Protein AF-A0A937BB04-F1 (afdb_monomer_lite)

Secondary structure (DSSP, 8-state):
----PPP--------TT-TT--SSTTTT-SSS-GGG--SSS-SPPPTHHHHHTTSHHHHHHHHHHHHHHHTTTT-HHHHHHHHHIIIIIISHHHHHHHHHHH--TT--TTS--SS--SSHHHHHHHHHHHHHHHHHHHHHH--S---S---SS-S---PPPGGGSTT------TTSGGGSTT--------

Structure (mmCIF, N/CA/C/O backbone):
data_AF-A0A937BB04-F1
#
_entry.id   AF-A0A937BB04-F1
#
loop_
_atom_site.group_PDB
_atom_site.id
_atom_site.type_symbol
_atom_site.label_atom_id
_atom_site.label_alt_id
_atom_site.label_comp_id
_atom_site.label_asym_id
_atom_site.label_entity_id
_atom_site.label_seq_id
_atom_site.pdbx_PDB_ins_code
_atom_site.Cartn_x
_atom_site.Cartn_y
_atom_site.Cartn_z
_atom_site.occupancy
_atom_site.B_iso_or_equiv
_atom_site.auth_seq_id
_atom_site.auth_comp_id
_atom_site.auth_asym_id
_atom_site.auth_atom_id
_atom_site.pdbx_PDB_model_num
ATOM 1 N N . MET A 1 1 ? 24.237 -35.055 -13.021 1.00 45.84 1 MET A N 1
ATOM 2 C CA . MET A 1 1 ? 24.237 -33.615 -12.680 1.00 45.84 1 MET A CA 1
ATOM 3 C C . MET A 1 1 ? 23.075 -33.370 -11.739 1.00 45.84 1 MET A C 1
ATOM 5 O O . MET A 1 1 ? 21.972 -33.779 -12.077 1.00 45.84 1 MET A O 1
ATOM 9 N N . ALA A 1 2 ? 23.314 -32.797 -10.558 1.00 48.88 2 ALA A N 1
ATOM 10 C CA . ALA A 1 2 ? 22.218 -32.397 -9.677 1.00 48.88 2 ALA A CA 1
ATOM 11 C C . ALA A 1 2 ? 21.355 -31.334 -10.389 1.00 48.88 2 ALA A C 1
ATOM 13 O O . ALA A 1 2 ? 21.918 -30.512 -11.124 1.00 48.88 2 ALA A O 1
ATOM 14 N N . PRO A 1 3 ? 20.020 -31.346 -10.227 1.00 55.69 3 PRO A N 1
ATOM 15 C CA . PRO A 1 3 ? 19.170 -30.303 -10.781 1.00 55.69 3 PRO A CA 1
ATOM 16 C C . PRO A 1 3 ? 19.624 -28.939 -10.256 1.00 55.69 3 PRO A C 1
ATOM 18 O O . PRO A 1 3 ? 19.892 -28.775 -9.068 1.00 55.69 3 PRO A O 1
ATOM 21 N N . LYS A 1 4 ? 19.726 -27.953 -11.148 1.00 64.38 4 LYS A N 1
ATOM 22 C CA . LYS A 1 4 ? 20.055 -26.582 -10.764 1.00 64.38 4 LYS A CA 1
ATOM 23 C C . LYS A 1 4 ? 18.829 -25.967 -10.091 1.00 64.38 4 LYS A C 1
ATOM 25 O O . LYS A 1 4 ? 17.876 -25.584 -10.769 1.00 64.38 4 LYS A O 1
ATOM 30 N N . GLU A 1 5 ? 18.836 -25.908 -8.766 1.00 78.94 5 GLU A N 1
ATOM 31 C CA . GLU A 1 5 ? 17.780 -25.242 -8.009 1.00 78.94 5 GLU A CA 1
ATOM 32 C C . GLU A 1 5 ? 17.965 -23.723 -8.073 1.00 78.94 5 GLU A C 1
ATOM 34 O O . GLU A 1 5 ? 19.055 -23.193 -7.864 1.00 78.94 5 GLU A O 1
ATOM 39 N N . ASN A 1 6 ? 16.886 -23.015 -8.406 1.00 78.00 6 ASN A N 1
ATOM 40 C CA . ASN A 1 6 ? 16.876 -21.559 -8.498 1.00 78.00 6 ASN A CA 1
ATOM 41 C C . ASN A 1 6 ? 16.181 -20.976 -7.268 1.00 78.00 6 ASN A C 1
ATOM 43 O O . ASN A 1 6 ? 15.056 -21.374 -6.959 1.00 78.00 6 ASN A O 1
ATOM 47 N N . LEU A 1 7 ? 16.801 -19.973 -6.641 1.00 79.81 7 LEU A N 1
ATOM 48 C CA . LEU A 1 7 ? 16.173 -19.195 -5.573 1.00 79.81 7 LEU A CA 1
ATOM 49 C C . LEU A 1 7 ? 14.892 -18.515 -6.074 1.00 79.81 7 LEU A C 1
ATOM 51 O O . LEU A 1 7 ? 14.830 -18.005 -7.198 1.00 79.81 7 LEU A O 1
ATOM 55 N N . LYS A 1 8 ? 13.865 -18.506 -5.222 1.00 80.50 8 LYS A N 1
ATOM 56 C CA . LYS A 1 8 ? 12.577 -17.849 -5.464 1.00 80.50 8 LYS A CA 1
ATOM 57 C C . LYS A 1 8 ? 12.336 -16.820 -4.365 1.00 80.50 8 LYS A C 1
ATOM 59 O O . LYS A 1 8 ? 12.552 -17.110 -3.195 1.00 80.50 8 LYS A O 1
ATOM 64 N N . ALA A 1 9 ? 11.874 -15.629 -4.737 1.00 74.94 9 ALA A N 1
ATOM 65 C CA . ALA A 1 9 ? 11.456 -14.613 -3.778 1.00 74.94 9 ALA A CA 1
ATOM 66 C C . ALA A 1 9 ? 10.042 -14.948 -3.274 1.00 74.94 9 ALA A C 1
ATOM 68 O O . ALA A 1 9 ? 9.054 -14.487 -3.845 1.00 74.94 9 ALA A O 1
ATOM 69 N N . GLY A 1 10 ? 9.934 -15.811 -2.262 1.00 80.19 10 GLY A N 1
ATOM 70 C CA . GLY A 1 10 ? 8.660 -16.100 -1.607 1.00 80.19 10 GLY A CA 1
ATOM 71 C C . GLY A 1 10 ? 8.626 -17.407 -0.803 1.00 80.19 10 GLY A C 1
ATOM 72 O O . GLY A 1 10 ? 9.576 -18.188 -0.869 1.00 80.19 10 GLY A O 1
ATOM 73 N N . PRO A 1 11 ? 7.517 -17.665 -0.086 1.00 83.06 11 PRO A N 1
ATOM 74 C CA . PRO A 1 11 ? 6.328 -16.810 0.008 1.00 83.06 11 PRO A CA 1
ATOM 75 C C . PRO A 1 11 ? 6.599 -15.519 0.794 1.00 83.06 11 PRO A C 1
ATOM 77 O O . PRO A 1 11 ? 7.494 -15.462 1.630 1.00 83.06 11 PRO A O 1
ATOM 80 N N . VAL A 1 12 ? 5.845 -14.465 0.485 1.00 85.50 12 VAL A N 1
ATOM 81 C CA . VAL A 1 12 ? 5.885 -13.211 1.250 1.00 85.50 12 VAL A CA 1
ATOM 82 C C . VAL A 1 12 ? 4.998 -13.333 2.497 1.00 85.50 12 VAL A C 1
ATOM 84 O O . VAL A 1 12 ? 3.985 -14.030 2.459 1.00 85.50 12 VAL A O 1
ATOM 87 N N . TRP A 1 13 ? 5.370 -12.668 3.593 1.00 89.88 13 TRP A N 1
ATOM 88 C CA . TRP A 1 13 ? 4.700 -12.740 4.900 1.00 89.88 13 TRP A CA 1
ATOM 89 C C . TRP A 1 13 ? 4.714 -11.363 5.586 1.00 89.88 13 TRP A C 1
ATOM 91 O O . TRP A 1 13 ? 5.558 -10.537 5.256 1.00 89.88 13 TRP A O 1
ATOM 101 N N . ASP A 1 14 ? 3.781 -11.148 6.519 1.00 90.50 14 ASP A N 1
ATOM 102 C CA . ASP A 1 14 ? 3.680 -9.980 7.414 1.00 90.50 14 ASP A CA 1
ATOM 103 C C . ASP A 1 14 ? 3.559 -8.595 6.734 1.00 90.50 14 ASP A C 1
ATOM 105 O O . ASP A 1 14 ? 4.518 -7.845 6.579 1.00 90.50 14 ASP A O 1
ATOM 109 N N . TYR A 1 15 ? 2.334 -8.241 6.317 1.00 91.50 15 TYR A N 1
ATOM 110 C CA . TYR A 1 15 ? 2.006 -6.971 5.638 1.00 91.50 15 TYR A CA 1
ATOM 111 C C . TYR A 1 15 ? 1.226 -5.978 6.521 1.00 91.50 15 TYR A C 1
ATOM 113 O O . TYR A 1 15 ? 0.606 -5.043 6.011 1.00 91.50 15 TYR A O 1
ATOM 121 N N . ASN A 1 16 ? 1.242 -6.150 7.842 1.00 88.81 16 ASN A N 1
ATOM 122 C CA . ASN A 1 16 ? 0.581 -5.251 8.801 1.00 88.81 16 ASN A CA 1
ATOM 123 C C . ASN A 1 16 ? 1.087 -3.787 8.728 1.00 88.81 16 ASN A C 1
ATOM 125 O O . ASN A 1 16 ? 0.294 -2.857 8.895 1.00 88.81 16 ASN A O 1
ATOM 129 N N . PHE A 1 17 ? 2.374 -3.580 8.414 1.00 90.62 17 PHE A N 1
ATOM 130 C CA . PHE A 1 17 ? 2.999 -2.263 8.198 1.00 90.62 17 PHE A CA 1
ATOM 131 C C . PHE A 1 17 ? 3.182 -1.890 6.720 1.00 90.62 17 PHE A C 1
ATOM 133 O O . PHE A 1 17 ? 3.949 -0.992 6.377 1.00 90.62 17 PHE A O 1
ATOM 140 N N . ALA A 1 18 ? 2.469 -2.557 5.818 1.00 92.75 18 ALA A N 1
ATOM 141 C CA . ALA A 1 18 ? 2.444 -2.174 4.415 1.00 92.75 18 ALA A CA 1
ATOM 142 C C . ALA A 1 18 ? 1.379 -1.095 4.139 1.00 92.75 18 ALA A C 1
ATOM 144 O O . ALA A 1 18 ? 0.692 -0.607 5.034 1.00 92.75 18 ALA A O 1
ATOM 145 N N . LEU A 1 19 ? 1.231 -0.732 2.862 1.00 95.62 19 LEU A N 1
ATOM 146 C CA . LEU A 1 19 ? 0.120 0.085 2.356 1.00 95.62 19 LEU A CA 1
ATOM 147 C C . LEU A 1 19 ? -0.065 1.432 3.085 1.00 95.62 19 LEU A C 1
ATOM 149 O O . LEU A 1 19 ? -1.188 1.864 3.366 1.00 95.62 19 LEU A O 1
ATOM 153 N N . GLY A 1 20 ? 1.053 2.085 3.405 1.00 95.12 20 G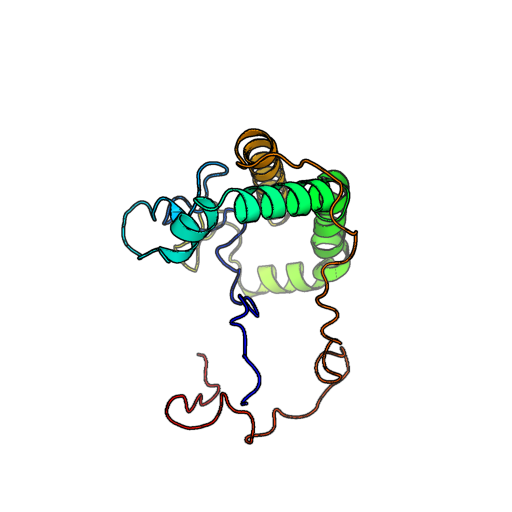LY A N 1
ATOM 154 C CA . GLY A 1 20 ? 1.048 3.406 4.021 1.00 95.12 20 GLY A CA 1
ATOM 155 C C . GLY A 1 20 ? 0.886 3.420 5.531 1.00 95.12 20 GLY A C 1
ATOM 156 O O . GLY A 1 20 ? 0.630 4.489 6.071 1.00 95.12 20 GLY A O 1
ATOM 157 N N . ASN A 1 21 ? 0.979 2.273 6.214 1.00 94.50 21 ASN A N 1
ATOM 158 C CA . ASN A 1 21 ? 0.701 2.188 7.648 1.00 94.50 21 ASN A CA 1
ATOM 159 C C . ASN A 1 21 ? 1.950 2.199 8.555 1.00 94.50 21 ASN A C 1
ATOM 161 O O . ASN A 1 21 ? 1.809 2.040 9.760 1.00 94.50 21 ASN A O 1
ATOM 165 N N . ALA A 1 22 ? 3.162 2.409 8.029 1.00 92.75 22 ALA A N 1
ATOM 166 C CA . ALA A 1 22 ? 4.380 2.474 8.850 1.00 92.75 22 ALA A CA 1
ATOM 167 C C . ALA A 1 22 ? 4.832 3.924 9.101 1.00 92.75 22 ALA A C 1
ATOM 169 O O . ALA A 1 22 ? 5.135 4.655 8.155 1.00 92.75 22 ALA A O 1
ATOM 170 N N . SER A 1 23 ? 4.927 4.338 10.368 1.00 91.81 23 SER A N 1
ATOM 171 C CA . SER A 1 23 ? 5.431 5.662 10.780 1.00 91.81 23 SER A CA 1
ATOM 172 C C . SER A 1 23 ? 6.951 5.817 10.643 1.00 91.81 23 SER A C 1
ATOM 174 O O . SER A 1 23 ? 7.497 6.901 10.840 1.00 91.81 23 SER A O 1
ATOM 176 N N . PHE A 1 24 ? 7.640 4.735 10.293 1.00 89.38 24 PHE A N 1
ATOM 177 C CA . PHE A 1 24 ? 9.084 4.649 10.132 1.00 89.38 24 PHE A CA 1
ATOM 178 C C . PHE A 1 24 ? 9.450 4.278 8.689 1.00 89.38 24 PHE A C 1
ATOM 180 O O . PHE A 1 24 ? 8.593 3.919 7.881 1.00 89.38 24 PHE A O 1
ATOM 187 N N . CYS A 1 25 ? 10.735 4.374 8.348 1.00 89.12 25 CYS A N 1
ATOM 188 C CA . CYS A 1 25 ? 11.263 4.073 7.014 1.00 89.12 25 CYS A CA 1
ATOM 189 C C . CYS A 1 25 ? 10.551 4.791 5.854 1.00 89.12 25 CYS A C 1
ATOM 191 O O . CYS A 1 25 ? 10.498 4.258 4.750 1.00 89.12 25 CYS A O 1
ATOM 193 N N . SER A 1 26 ? 9.981 5.980 6.083 1.00 90.44 26 SER A N 1
ATOM 194 C CA . SER A 1 26 ? 9.120 6.660 5.102 1.00 90.44 26 SER A CA 1
ATOM 195 C C . SER A 1 26 ? 7.944 5.799 4.601 1.00 90.44 26 SER A C 1
ATOM 197 O O . SER A 1 26 ? 7.397 6.062 3.533 1.00 90.44 26 SER A O 1
ATOM 199 N N . GLY A 1 27 ? 7.528 4.779 5.362 1.00 91.19 27 GLY A N 1
ATOM 200 C CA . GLY A 1 27 ? 6.522 3.800 4.944 1.00 91.19 27 GLY A CA 1
ATOM 201 C C . GLY A 1 27 ? 5.118 4.379 4.761 1.00 91.19 27 GLY A C 1
ATOM 202 O O . GLY A 1 27 ? 4.310 3.796 4.042 1.00 91.19 27 GLY A O 1
ATOM 203 N N . GLY A 1 28 ? 4.839 5.541 5.357 1.00 93.56 28 GLY A N 1
ATOM 204 C CA . GLY A 1 28 ? 3.626 6.324 5.124 1.00 93.56 28 GLY A CA 1
ATOM 205 C C . GLY A 1 28 ? 3.624 7.118 3.812 1.00 93.56 28 GLY A C 1
ATOM 206 O O . GLY A 1 28 ? 2.557 7.519 3.349 1.00 93.56 28 GLY A O 1
ATOM 207 N N . LEU A 1 29 ? 4.782 7.335 3.177 1.00 95.38 29 LEU A N 1
ATOM 208 C CA . LEU A 1 29 ? 4.866 8.100 1.932 1.00 95.38 29 LEU A CA 1
ATOM 209 C C . LEU A 1 29 ? 4.332 7.292 0.745 1.00 95.38 29 LEU A C 1
ATOM 211 O O . LEU A 1 29 ? 4.461 6.072 0.669 1.00 95.38 29 LEU A O 1
ATOM 215 N N . THR A 1 30 ? 3.752 7.990 -0.226 1.00 97.31 30 THR A N 1
ATOM 216 C CA . THR A 1 30 ? 3.312 7.401 -1.502 1.00 97.31 30 THR A CA 1
ATOM 217 C C . THR A 1 30 ? 4.438 7.384 -2.539 1.00 97.31 30 THR A C 1
ATOM 219 O O . THR A 1 30 ? 4.330 6.722 -3.572 1.00 97.31 30 THR A O 1
ATOM 222 N N . THR A 1 31 ? 5.553 8.056 -2.251 1.00 96.19 31 THR A N 1
ATOM 223 C CA . THR A 1 31 ? 6.701 8.252 -3.142 1.00 96.19 31 THR A CA 1
ATOM 224 C C . THR A 1 31 ? 7.966 7.593 -2.601 1.00 96.19 31 THR A C 1
ATOM 226 O O . THR A 1 31 ? 8.094 7.368 -1.402 1.00 96.19 31 THR A O 1
ATOM 229 N N . GLY A 1 32 ? 8.928 7.332 -3.486 1.00 92.94 32 GLY A N 1
ATOM 230 C CA . GLY A 1 32 ? 10.209 6.711 -3.145 1.00 92.94 32 GLY A CA 1
ATOM 231 C C . GLY A 1 32 ? 10.167 5.183 -3.182 1.00 92.94 32 GLY A C 1
ATOM 232 O O . GLY A 1 32 ? 9.111 4.563 -3.381 1.00 92.94 32 GLY A O 1
ATOM 233 N N . TRP A 1 33 ? 11.335 4.565 -3.022 1.00 90.69 33 TRP A N 1
ATOM 234 C CA . TRP A 1 33 ? 11.488 3.116 -2.988 1.00 90.69 33 TRP A CA 1
ATOM 235 C C . TRP A 1 33 ? 12.169 2.674 -1.701 1.00 90.69 33 TRP A C 1
ATOM 237 O O . TRP A 1 33 ? 13.202 3.210 -1.326 1.00 90.69 33 TRP A O 1
ATOM 247 N N . MET A 1 34 ? 11.639 1.625 -1.069 1.00 87.56 34 MET A N 1
ATOM 248 C CA . MET A 1 34 ? 12.232 1.069 0.151 1.00 87.56 34 MET A CA 1
ATOM 249 C C . MET A 1 34 ? 13.679 0.605 -0.071 1.00 87.56 34 MET A C 1
ATOM 251 O O . MET A 1 34 ? 14.505 0.704 0.824 1.00 87.56 34 MET A O 1
ATOM 255 N N . TYR A 1 35 ? 14.023 0.138 -1.275 1.00 86.62 35 TYR A N 1
ATOM 256 C CA . TYR A 1 35 ? 15.396 -0.264 -1.582 1.00 86.62 35 TYR A CA 1
ATOM 257 C C . TYR A 1 35 ? 16.385 0.914 -1.649 1.00 86.62 35 TYR A C 1
ATOM 259 O O . TYR A 1 35 ? 17.583 0.658 -1.633 1.00 86.62 35 TYR A O 1
ATOM 267 N N . ASP A 1 36 ? 15.924 2.172 -1.711 1.00 85.25 36 ASP A N 1
ATOM 268 C CA . ASP A 1 36 ? 16.799 3.356 -1.655 1.00 85.25 36 ASP A CA 1
ATOM 269 C C . ASP A 1 36 ? 17.225 3.691 -0.213 1.00 85.25 36 ASP A C 1
ATOM 271 O O . ASP A 1 36 ? 18.156 4.468 -0.006 1.00 85.25 36 ASP A O 1
ATOM 275 N N . GLY A 1 37 ? 16.588 3.065 0.781 1.00 82.00 37 GLY A N 1
ATOM 276 C CA . GLY A 1 37 ? 16.934 3.184 2.192 1.00 82.00 37 GLY A CA 1
ATOM 277 C C . GLY A 1 37 ? 15.719 3.437 3.080 1.00 82.00 37 GLY A C 1
ATOM 278 O O . GLY A 1 37 ? 14.737 4.057 2.679 1.00 82.00 37 GLY A O 1
ATOM 279 N N . CYS A 1 38 ? 15.807 2.966 4.322 1.00 82.62 38 CYS A N 1
ATOM 280 C CA . CYS A 1 38 ? 14.885 3.335 5.388 1.00 82.62 38 CYS A CA 1
ATOM 281 C C . CYS A 1 38 ? 15.259 4.732 5.918 1.00 82.62 38 CYS A C 1
ATOM 283 O O . CYS A 1 38 ? 16.427 4.982 6.196 1.00 82.62 38 CYS A O 1
ATOM 285 N N . ILE A 1 39 ? 14.295 5.644 6.076 1.00 71.75 39 ILE A N 1
ATOM 286 C CA . ILE A 1 39 ? 14.499 6.934 6.761 1.00 71.75 39 ILE A CA 1
ATOM 287 C C . ILE A 1 39 ? 13.485 7.077 7.912 1.00 71.75 39 ILE A C 1
ATOM 289 O O . ILE A 1 39 ? 12.284 6.983 7.641 1.00 71.75 39 ILE A O 1
ATOM 293 N N . PRO A 1 40 ? 13.922 7.329 9.166 1.00 63.34 40 PRO A N 1
ATOM 294 C CA . PRO A 1 40 ? 15.319 7.359 9.632 1.00 63.34 40 PRO A CA 1
ATOM 295 C C . PRO A 1 40 ? 15.996 5.983 9.490 1.00 63.34 40 PRO A C 1
ATOM 297 O O . PRO A 1 40 ? 15.329 4.964 9.623 1.00 63.34 40 PRO A O 1
ATOM 300 N N . ALA A 1 41 ? 17.298 5.964 9.179 1.00 61.44 41 ALA A N 1
ATOM 301 C CA . ALA A 1 41 ? 18.064 4.779 8.766 1.00 61.44 41 ALA A CA 1
ATOM 302 C C . ALA A 1 41 ? 18.297 3.769 9.892 1.00 61.44 41 ALA A C 1
ATOM 304 O O . ALA A 1 41 ? 19.392 3.652 10.434 1.00 61.44 41 ALA A O 1
ATOM 305 N N . THR A 1 42 ? 17.245 3.038 10.246 1.00 63.66 42 THR A N 1
ATOM 306 C CA . THR A 1 42 ? 17.269 2.058 11.333 1.00 63.66 42 THR A CA 1
ATOM 307 C C . THR A 1 42 ? 17.405 0.622 10.840 1.00 63.66 42 THR A C 1
ATOM 309 O O . THR A 1 42 ? 17.861 -0.224 11.603 1.00 63.66 42 THR A O 1
ATOM 312 N N . LEU A 1 43 ? 17.043 0.330 9.582 1.00 71.25 43 LEU A N 1
ATOM 313 C CA . LEU A 1 43 ? 16.979 -1.038 9.064 1.00 71.25 43 LEU A CA 1
ATOM 314 C C . LEU A 1 43 ? 17.688 -1.195 7.710 1.00 71.25 43 LEU A C 1
ATOM 316 O O . LEU A 1 43 ? 17.457 -0.385 6.804 1.00 71.25 43 LEU A O 1
ATOM 320 N N . PRO A 1 44 ? 18.519 -2.244 7.539 1.00 76.12 44 PRO A N 1
ATOM 321 C CA . PRO A 1 44 ? 19.145 -2.542 6.262 1.00 76.12 44 PRO A CA 1
ATOM 322 C C . PRO A 1 44 ? 18.095 -3.010 5.252 1.00 76.12 44 PRO A C 1
ATOM 324 O O . PRO A 1 44 ? 17.229 -3.833 5.552 1.00 76.12 44 PRO A O 1
ATOM 327 N N . THR A 1 45 ? 18.197 -2.510 4.026 1.00 82.00 45 THR A N 1
ATOM 328 C CA . THR A 1 45 ? 17.362 -2.938 2.904 1.00 82.00 45 THR A CA 1
ATOM 329 C C . THR A 1 45 ? 18.185 -3.891 2.031 1.00 82.00 45 THR A C 1
ATOM 331 O O . THR A 1 45 ? 19.371 -3.638 1.809 1.00 82.00 45 THR A O 1
ATOM 334 N N . PRO A 1 46 ? 17.635 -5.030 1.560 1.00 83.69 46 PRO A N 1
ATOM 335 C CA . PRO A 1 46 ? 18.439 -5.986 0.805 1.00 83.69 46 PRO A CA 1
ATOM 336 C C . PRO A 1 46 ? 18.989 -5.385 -0.498 1.00 83.69 46 PRO A C 1
ATOM 338 O O . PRO A 1 46 ? 18.231 -5.079 -1.420 1.00 83.69 46 PRO A O 1
ATOM 341 N N . GLU A 1 47 ? 20.319 -5.298 -0.604 1.00 84.25 47 GLU A N 1
ATOM 342 C CA . GLU A 1 47 ? 21.033 -4.734 -1.766 1.00 84.25 47 GLU A CA 1
ATOM 343 C C . GLU A 1 47 ? 20.683 -5.445 -3.085 1.00 84.25 47 GLU A C 1
ATOM 345 O O . GLU A 1 47 ? 20.772 -4.860 -4.167 1.00 84.25 47 GLU A O 1
ATOM 350 N N . MET A 1 48 ? 20.224 -6.702 -3.007 1.00 85.38 48 MET A N 1
ATOM 351 C CA . MET A 1 48 ? 19.825 -7.493 -4.172 1.00 85.38 48 MET A CA 1
ATOM 352 C C . MET A 1 48 ? 18.801 -6.770 -5.054 1.00 85.38 48 MET A C 1
ATOM 354 O O . MET A 1 48 ? 18.866 -6.892 -6.272 1.00 85.38 48 MET A O 1
ATOM 358 N N . TRP A 1 49 ? 17.891 -5.980 -4.474 1.00 86.31 49 TRP A N 1
ATOM 359 C CA . TRP A 1 49 ? 16.870 -5.269 -5.245 1.00 86.31 49 TRP A CA 1
ATOM 360 C C . TRP A 1 49 ? 17.476 -4.163 -6.108 1.00 86.31 49 TRP A C 1
ATOM 362 O O . TRP A 1 49 ? 17.116 -4.029 -7.276 1.00 86.31 49 TRP A O 1
ATOM 372 N N . ARG A 1 50 ? 18.460 -3.429 -5.573 1.00 88.12 50 ARG A N 1
ATOM 373 C CA . ARG A 1 50 ? 19.211 -2.419 -6.331 1.00 88.12 50 ARG A CA 1
ATOM 374 C C . ARG A 1 50 ? 20.014 -3.070 -7.453 1.00 88.12 50 ARG A C 1
ATOM 376 O O . ARG A 1 50 ? 19.994 -2.571 -8.574 1.00 88.12 50 ARG A O 1
ATOM 383 N N . ARG A 1 51 ? 20.666 -4.205 -7.172 1.00 89.06 51 ARG A N 1
ATOM 384 C CA . ARG A 1 51 ? 21.431 -4.978 -8.166 1.00 89.06 51 ARG A CA 1
ATOM 385 C C . ARG A 1 51 ? 20.554 -5.524 -9.290 1.00 89.06 51 ARG A C 1
ATOM 387 O O . ARG A 1 51 ? 20.893 -5.346 -10.452 1.00 89.06 51 ARG A O 1
ATOM 394 N N . LEU A 1 52 ? 19.414 -6.129 -8.964 1.00 88.06 52 LEU A N 1
ATOM 395 C CA . LEU A 1 52 ? 18.477 -6.661 -9.957 1.00 88.06 52 LEU A CA 1
ATOM 396 C C . LEU A 1 52 ? 17.928 -5.560 -10.874 1.00 88.06 52 LEU A C 1
ATOM 398 O O . LEU A 1 52 ? 17.774 -5.787 -12.065 1.00 88.06 52 LEU A O 1
ATOM 402 N N . LEU A 1 53 ? 17.684 -4.356 -10.350 1.00 88.94 53 LEU A N 1
ATOM 403 C CA . LEU A 1 53 ? 17.184 -3.225 -11.141 1.00 88.94 53 LEU A CA 1
ATOM 404 C C . LEU A 1 53 ? 18.253 -2.531 -12.007 1.00 88.94 53 LEU A C 1
ATOM 406 O O . LEU A 1 53 ? 17.898 -1.670 -12.814 1.00 88.94 53 LEU A O 1
ATOM 410 N N . GLN A 1 54 ? 19.538 -2.876 -11.857 1.00 89.50 54 GLN A N 1
ATOM 411 C CA . GLN A 1 54 ? 20.600 -2.452 -12.784 1.00 89.50 54 GLN A CA 1
ATOM 412 C C . GLN A 1 54 ? 20.585 -3.275 -14.081 1.00 89.50 54 GLN A C 1
ATOM 414 O O . GLN A 1 54 ? 21.049 -2.791 -15.113 1.00 89.50 54 GLN A O 1
ATOM 419 N N . ASP A 1 55 ? 20.036 -4.492 -14.049 1.00 93.31 55 ASP A N 1
ATOM 420 C CA . ASP A 1 55 ? 19.843 -5.318 -15.236 1.00 93.31 55 ASP A CA 1
ATOM 421 C C . ASP A 1 55 ? 18.632 -4.806 -16.035 1.00 93.31 55 ASP A C 1
ATOM 423 O O . ASP A 1 55 ? 17.494 -4.782 -15.556 1.00 93.31 55 ASP A O 1
ATOM 427 N N . SER A 1 56 ? 18.881 -4.386 -17.277 1.00 90.88 56 SER A N 1
ATOM 428 C CA . SER A 1 56 ? 17.836 -3.823 -18.136 1.00 90.88 56 SER A CA 1
ATOM 429 C C . SER A 1 56 ? 16.767 -4.841 -18.536 1.00 90.88 56 SER A C 1
ATOM 431 O O . SER A 1 56 ? 15.608 -4.455 -18.691 1.00 90.88 56 SER A O 1
ATOM 433 N N . VAL A 1 57 ? 17.109 -6.128 -18.651 1.00 89.56 57 VAL A N 1
ATOM 434 C CA . VAL A 1 57 ? 16.138 -7.197 -18.912 1.00 89.56 57 VAL A CA 1
ATOM 435 C C . VAL A 1 57 ? 15.205 -7.311 -17.714 1.00 89.56 57 VAL A C 1
ATOM 437 O O . VAL A 1 57 ? 13.993 -7.188 -17.874 1.00 89.56 57 VAL A O 1
ATOM 440 N N . MET A 1 58 ? 15.754 -7.424 -16.502 1.00 87.94 58 MET A N 1
ATOM 441 C CA . MET A 1 58 ? 14.950 -7.518 -15.278 1.00 87.94 58 MET A CA 1
ATOM 442 C C . MET A 1 58 ? 14.057 -6.285 -15.067 1.00 87.94 58 MET A C 1
ATOM 444 O O . MET A 1 58 ? 12.874 -6.418 -14.746 1.00 87.94 58 MET A O 1
ATOM 448 N N . ALA A 1 59 ? 14.586 -5.077 -15.280 1.00 91.31 59 ALA A N 1
ATOM 449 C CA . ALA A 1 59 ? 13.805 -3.847 -15.158 1.00 91.31 59 ALA A CA 1
ATOM 450 C C . ALA A 1 59 ? 12.642 -3.787 -16.171 1.00 91.31 59 ALA A C 1
ATOM 452 O O . ALA A 1 59 ? 11.529 -3.391 -15.814 1.00 91.31 59 ALA A O 1
ATOM 453 N N . ASN A 1 60 ? 12.869 -4.214 -17.418 1.00 92.12 60 ASN A N 1
ATOM 454 C CA . ASN A 1 60 ? 11.830 -4.258 -18.451 1.00 92.12 60 ASN A CA 1
ATOM 455 C C . ASN A 1 60 ? 10.744 -5.298 -18.128 1.00 92.12 60 ASN A C 1
ATOM 457 O O . ASN A 1 60 ? 9.556 -4.995 -18.254 1.00 92.12 60 ASN A O 1
ATOM 461 N N . GLU A 1 61 ? 11.135 -6.481 -17.648 1.00 91.12 61 GLU A N 1
ATOM 462 C CA . GLU A 1 61 ? 10.219 -7.538 -17.196 1.00 91.12 61 GLU A CA 1
ATOM 463 C C . GLU A 1 61 ? 9.318 -7.049 -16.050 1.00 91.12 61 GLU A C 1
ATOM 465 O O . GLU A 1 61 ? 8.092 -7.200 -16.096 1.00 91.12 61 GLU A O 1
ATOM 470 N N . ILE A 1 62 ? 9.899 -6.376 -15.047 1.00 92.44 62 ILE A N 1
ATOM 471 C CA . ILE A 1 62 ? 9.143 -5.754 -13.949 1.00 92.44 62 ILE A CA 1
ATOM 472 C C . ILE A 1 62 ? 8.153 -4.718 -14.494 1.00 92.44 62 ILE A C 1
ATOM 474 O O . ILE A 1 62 ? 6.978 -4.743 -14.112 1.00 92.44 62 ILE A O 1
ATOM 478 N N . LYS A 1 63 ? 8.591 -3.828 -15.398 1.00 94.44 63 LYS A N 1
ATOM 479 C CA . LYS A 1 63 ? 7.715 -2.806 -15.995 1.00 94.44 63 LYS A CA 1
ATOM 480 C C . LYS A 1 63 ? 6.553 -3.440 -16.751 1.00 94.44 63 LYS A C 1
ATOM 482 O O . LYS A 1 63 ? 5.412 -3.011 -16.579 1.00 94.44 63 LYS A O 1
ATOM 487 N N . CYS A 1 64 ? 6.804 -4.476 -17.545 1.00 93.69 64 CYS A N 1
ATOM 488 C CA . CYS A 1 64 ? 5.740 -5.171 -18.258 1.00 93.69 64 CYS A CA 1
ATOM 489 C C . CYS A 1 64 ? 4.771 -5.887 -17.316 1.00 93.69 64 CYS A C 1
ATOM 491 O O . CYS A 1 64 ? 3.553 -5.767 -17.487 1.00 93.69 64 CYS A O 1
ATOM 493 N N . ARG A 1 65 ? 5.275 -6.581 -16.287 1.00 94.00 65 ARG A N 1
ATOM 494 C CA . ARG A 1 65 ? 4.416 -7.241 -15.296 1.00 94.00 65 ARG A CA 1
ATOM 495 C C . ARG A 1 65 ? 3.551 -6.227 -14.554 1.00 94.00 65 ARG A C 1
ATOM 497 O O . ARG A 1 65 ? 2.361 -6.471 -14.368 1.00 94.00 65 ARG A O 1
ATOM 504 N N . TYR A 1 66 ? 4.126 -5.094 -14.166 1.00 95.62 66 TYR A N 1
ATOM 505 C CA . TYR A 1 66 ? 3.389 -3.998 -13.549 1.00 95.62 66 TYR A CA 1
ATOM 506 C C . TYR A 1 66 ? 2.302 -3.450 -14.479 1.00 95.62 66 TYR A C 1
ATOM 508 O O . TYR A 1 66 ? 1.147 -3.386 -14.072 1.00 95.62 66 TYR A O 1
ATOM 516 N N . ASN A 1 67 ? 2.627 -3.145 -15.739 1.00 94.88 67 ASN A N 1
ATOM 517 C CA . ASN A 1 67 ? 1.656 -2.647 -16.719 1.00 94.88 67 ASN A CA 1
ATOM 518 C C . ASN A 1 67 ? 0.492 -3.630 -16.937 1.00 94.88 67 ASN A C 1
ATOM 520 O O . ASN A 1 67 ? -0.655 -3.208 -17.076 1.00 94.88 67 ASN A O 1
ATOM 524 N N . TYR A 1 68 ? 0.768 -4.937 -16.942 1.00 94.06 68 TYR A N 1
ATOM 525 C CA . TYR A 1 68 ? -0.273 -5.966 -16.976 1.00 94.06 68 TYR A CA 1
ATOM 526 C C . TYR A 1 68 ? -1.154 -5.931 -15.718 1.00 94.06 68 TYR A C 1
ATOM 528 O O . TYR A 1 68 ? -2.383 -5.928 -15.805 1.00 94.06 68 TYR A O 1
ATOM 536 N N . LEU A 1 69 ? -0.539 -5.861 -14.535 1.00 95.75 69 LEU A N 1
ATOM 537 C CA . LEU A 1 69 ? -1.267 -5.796 -13.269 1.00 95.75 69 LEU A CA 1
ATOM 538 C C . LEU A 1 69 ? -2.116 -4.523 -13.150 1.00 95.75 69 LEU A C 1
ATOM 540 O O . LEU A 1 69 ? -3.232 -4.597 -12.643 1.00 95.75 69 LEU A O 1
ATOM 544 N N . ARG A 1 70 ? -1.647 -3.383 -13.672 1.00 97.00 70 ARG A N 1
ATOM 545 C CA . ARG A 1 70 ? -2.404 -2.117 -13.708 1.00 97.00 70 ARG A CA 1
ATOM 546 C C . ARG A 1 70 ? -3.674 -2.180 -14.552 1.00 97.00 70 ARG A C 1
ATOM 548 O O . ARG A 1 70 ? -4.586 -1.412 -14.286 1.00 97.00 70 ARG A O 1
ATOM 555 N N . LYS A 1 71 ? -3.757 -3.109 -15.510 1.00 95.12 71 LYS A N 1
ATOM 556 C CA . LYS A 1 71 ? -4.970 -3.397 -16.299 1.00 95.12 71 LYS A CA 1
ATOM 557 C C . LYS A 1 71 ? -5.871 -4.466 -15.664 1.00 95.12 71 LYS A C 1
ATOM 559 O O . LYS A 1 71 ? -6.891 -4.819 -16.244 1.00 95.12 71 LYS A O 1
ATOM 564 N N . THR A 1 72 ? -5.464 -5.038 -14.531 1.00 94.69 72 THR A N 1
ATOM 565 C CA . THR A 1 72 ? -6.162 -6.141 -13.859 1.00 94.69 72 THR A CA 1
ATOM 566 C C . THR A 1 72 ? -6.331 -5.827 -12.371 1.00 94.69 72 THR A C 1
ATOM 568 O O . THR A 1 72 ? -7.090 -4.937 -12.009 1.00 94.69 72 THR A O 1
ATOM 571 N N . TYR A 1 73 ? -5.612 -6.519 -11.490 1.00 93.62 73 TYR A N 1
ATOM 572 C CA . TYR A 1 73 ? -5.805 -6.444 -10.041 1.00 93.62 73 TYR A CA 1
ATOM 573 C C . TYR A 1 73 ? -5.314 -5.143 -9.403 1.00 93.62 73 TYR A C 1
ATOM 575 O O . TYR A 1 73 ? -5.720 -4.838 -8.288 1.00 93.62 73 TYR A O 1
ATOM 583 N N . LEU A 1 74 ? -4.428 -4.402 -10.074 1.00 96.44 74 LEU A N 1
ATOM 584 C CA . LEU A 1 74 ? -3.973 -3.080 -9.641 1.00 96.44 74 LEU A CA 1
ATOM 585 C C . LEU A 1 74 ? -4.715 -1.950 -10.360 1.00 96.44 74 LEU A C 1
ATOM 587 O O . LEU A 1 74 ? -4.268 -0.806 -10.290 1.00 96.44 74 LEU A O 1
ATOM 591 N N . ASP A 1 75 ? -5.807 -2.238 -11.070 1.00 97.62 75 ASP A N 1
ATOM 592 C CA . ASP A 1 75 ? -6.724 -1.189 -11.507 1.00 97.62 75 ASP A CA 1
ATOM 593 C C . ASP A 1 75 ? -7.342 -0.487 -10.283 1.00 97.62 75 ASP A C 1
ATOM 595 O O . ASP A 1 75 ? -7.680 -1.118 -9.278 1.00 97.62 75 ASP A O 1
ATOM 599 N N . THR A 1 76 ? -7.476 0.838 -10.349 1.00 97.56 76 THR A N 1
ATOM 600 C CA . THR A 1 76 ? -7.926 1.642 -9.205 1.00 97.56 76 THR A CA 1
ATOM 601 C C . THR A 1 76 ? -9.387 1.363 -8.858 1.00 97.56 76 THR A C 1
ATOM 603 O O . THR A 1 76 ? -9.727 1.286 -7.675 1.00 97.56 76 THR A O 1
ATOM 606 N N . ALA A 1 77 ? -10.255 1.179 -9.857 1.00 97.94 77 ALA A N 1
ATOM 607 C CA . ALA A 1 77 ? -11.660 0.872 -9.612 1.00 97.94 77 ALA A CA 1
ATOM 608 C C . ALA A 1 77 ? -11.813 -0.544 -9.045 1.00 97.94 77 ALA A C 1
ATOM 610 O O . ALA A 1 77 ? -12.512 -0.724 -8.043 1.00 97.94 77 ALA A O 1
ATOM 611 N N . TYR A 1 78 ? -11.096 -1.517 -9.616 1.00 98.06 78 TYR A N 1
ATOM 612 C CA . TYR A 1 78 ? -11.052 -2.886 -9.107 1.00 98.06 78 TYR A CA 1
ATOM 613 C C . TYR A 1 78 ? -10.596 -2.933 -7.642 1.00 98.06 78 TYR A C 1
ATOM 615 O O . TYR A 1 78 ? -11.280 -3.519 -6.803 1.00 98.06 78 TYR A O 1
ATOM 623 N N . LEU A 1 79 ? -9.484 -2.273 -7.299 1.00 97.62 79 LEU A N 1
ATOM 624 C CA . LEU A 1 79 ? -8.976 -2.223 -5.924 1.00 97.62 79 LEU A CA 1
ATOM 625 C C . LEU A 1 79 ? -9.969 -1.573 -4.962 1.00 97.62 79 LEU A C 1
ATOM 627 O O . LEU A 1 79 ? -10.211 -2.105 -3.879 1.00 97.62 79 LEU A O 1
ATOM 631 N N . ASN A 1 80 ? -10.580 -0.452 -5.352 1.00 97.75 80 ASN A N 1
ATOM 632 C CA . ASN A 1 80 ? -11.561 0.232 -4.514 1.00 97.75 80 ASN A CA 1
ATOM 633 C C . ASN A 1 80 ? -12.792 -0.642 -4.236 1.00 97.75 80 ASN A C 1
ATOM 635 O O . ASN A 1 80 ? -13.278 -0.666 -3.101 1.00 97.75 80 ASN A O 1
ATOM 639 N N . GLN A 1 81 ? -13.273 -1.379 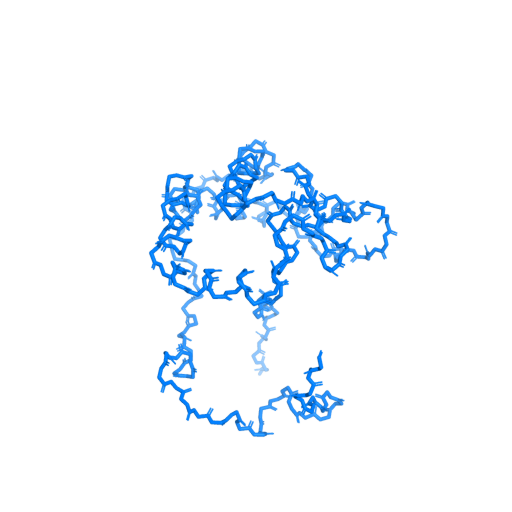-5.241 1.00 97.62 81 GLN A N 1
ATOM 640 C CA . GLN A 1 81 ? -14.363 -2.345 -5.088 1.00 97.62 81 GLN A CA 1
ATOM 641 C C . GLN A 1 81 ? -13.949 -3.536 -4.220 1.00 97.62 81 GLN A C 1
ATOM 643 O O . GLN A 1 81 ? -14.700 -3.932 -3.329 1.00 97.62 81 GLN A O 1
ATOM 648 N N . TYR A 1 82 ? -12.742 -4.066 -4.424 1.00 97.75 82 TYR A N 1
ATOM 649 C CA . TYR A 1 82 ? -12.194 -5.153 -3.617 1.00 97.75 82 TYR A CA 1
ATOM 650 C C . TYR A 1 82 ? -12.112 -4.752 -2.137 1.00 97.75 82 TYR A C 1
ATOM 652 O O . TYR A 1 82 ? -12.651 -5.449 -1.281 1.00 97.75 82 TYR A O 1
ATOM 660 N N . ILE A 1 83 ? -11.532 -3.588 -1.830 1.00 97.44 83 ILE A N 1
ATOM 661 C CA . ILE A 1 83 ? -11.457 -3.048 -0.463 1.00 97.44 83 ILE A CA 1
ATOM 662 C C . ILE A 1 83 ? -12.859 -2.882 0.134 1.00 97.44 83 ILE A C 1
ATOM 664 O O . ILE A 1 83 ? -13.088 -3.304 1.265 1.00 97.44 83 ILE A O 1
ATOM 668 N N . ASN A 1 84 ? -13.807 -2.318 -0.623 1.00 97.56 84 ASN A N 1
ATOM 669 C CA . ASN A 1 84 ? -15.190 -2.148 -0.168 1.00 97.56 84 ASN A CA 1
ATOM 670 C C . ASN A 1 84 ? -15.851 -3.472 0.213 1.00 97.56 84 ASN A C 1
ATOM 672 O O . ASN A 1 84 ? -16.431 -3.566 1.294 1.00 97.56 84 ASN A O 1
ATOM 676 N N . ARG A 1 85 ? -15.729 -4.491 -0.642 1.00 97.19 85 ARG A N 1
ATOM 677 C CA . ARG A 1 85 ? -16.310 -5.817 -0.407 1.00 97.19 85 ARG A CA 1
ATOM 678 C C . ARG A 1 85 ? -15.837 -6.414 0.917 1.00 97.19 85 ARG A C 1
ATOM 680 O O . ARG A 1 85 ? -16.624 -6.979 1.680 1.00 97.19 85 ARG A O 1
ATOM 687 N N . TYR A 1 86 ? -14.546 -6.308 1.219 1.00 96.19 86 TYR A N 1
ATOM 688 C CA . TYR A 1 86 ? -14.044 -6.811 2.496 1.00 96.19 86 TYR A CA 1
ATOM 689 C C . TYR A 1 86 ? -14.483 -5.928 3.659 1.00 96.19 86 TYR A C 1
ATOM 691 O O . TYR A 1 86 ? -14.977 -6.456 4.652 1.00 96.19 86 TYR A O 1
ATOM 699 N N . ALA A 1 87 ? -14.354 -4.609 3.527 1.00 95.75 87 ALA A N 1
ATOM 700 C CA . ALA A 1 87 ? -14.618 -3.682 4.617 1.00 95.75 87 ALA A CA 1
ATOM 701 C C . ALA A 1 87 ? -16.090 -3.652 5.056 1.00 95.75 87 ALA A C 1
ATOM 703 O O . ALA A 1 87 ? -16.378 -3.641 6.252 1.00 95.75 87 ALA A O 1
ATOM 704 N N . PHE A 1 88 ? -17.020 -3.658 4.100 1.00 93.56 88 PHE A N 1
ATOM 705 C CA . PHE A 1 88 ? -18.431 -3.367 4.365 1.00 93.56 88 PHE A CA 1
ATOM 706 C C . PHE A 1 88 ? -19.371 -4.559 4.192 1.00 93.56 88 PHE A C 1
ATOM 708 O O . PHE A 1 88 ? -20.454 -4.534 4.777 1.00 93.56 88 PHE A O 1
ATOM 715 N N . ASP A 1 89 ? -18.944 -5.617 3.494 1.00 93.06 89 ASP A N 1
ATOM 716 C CA . ASP A 1 89 ? -19.748 -6.837 3.357 1.00 93.06 89 ASP A CA 1
ATOM 717 C C . ASP A 1 89 ? -19.182 -7.954 4.236 1.00 93.06 89 ASP A C 1
ATOM 719 O O . ASP A 1 89 ? -19.860 -8.468 5.126 1.00 93.06 89 ASP A O 1
ATOM 723 N N . THR A 1 90 ? -17.906 -8.295 4.038 1.00 96.12 90 THR A N 1
ATOM 724 C CA . THR A 1 90 ? -17.279 -9.451 4.707 1.00 96.12 90 THR A CA 1
ATOM 725 C C . THR A 1 90 ? -17.014 -9.178 6.190 1.00 96.12 90 THR A C 1
ATOM 727 O O . THR A 1 90 ? -17.308 -10.008 7.050 1.00 96.12 90 THR A O 1
ATOM 730 N N . LEU A 1 91 ? -16.472 -7.999 6.510 1.00 95.25 91 LEU A N 1
ATOM 731 C CA . LEU A 1 91 ? -16.071 -7.615 7.867 1.00 95.25 91 LEU A CA 1
ATOM 732 C C . LEU A 1 91 ? -17.129 -6.791 8.609 1.00 95.25 91 LEU A C 1
ATOM 734 O O . LEU A 1 91 ? -16.885 -6.385 9.747 1.00 95.25 91 LEU A O 1
ATOM 738 N N . LYS A 1 92 ? -18.327 -6.629 8.033 1.00 91.50 92 LYS A N 1
ATOM 739 C CA . LYS A 1 92 ? -19.421 -5.812 8.582 1.00 91.50 92 LYS A CA 1
ATOM 740 C C . LYS A 1 92 ? -19.713 -6.073 10.062 1.00 91.50 92 LYS A C 1
ATOM 742 O O . LYS A 1 92 ? -19.778 -5.145 10.856 1.00 91.50 92 LYS A O 1
ATOM 747 N N . ASN A 1 93 ? -19.883 -7.338 10.445 1.00 94.69 93 ASN A N 1
ATOM 748 C CA . ASN A 1 93 ? -20.193 -7.711 11.830 1.00 94.69 93 ASN A CA 1
ATOM 749 C C . ASN A 1 93 ? -18.934 -7.844 12.712 1.00 94.69 93 ASN A C 1
ATOM 751 O O . ASN A 1 93 ? -18.958 -7.382 13.858 1.00 94.69 93 ASN A O 1
ATOM 755 N N . PRO A 1 94 ? -17.830 -8.469 12.242 1.00 96.62 94 PRO A N 1
ATOM 756 C CA . PRO A 1 94 ? -16.582 -8.523 13.001 1.00 96.62 94 PRO A CA 1
ATOM 757 C C . PRO A 1 94 ? -16.044 -7.156 13.427 1.00 96.62 94 PRO A C 1
ATOM 759 O O . PRO A 1 94 ? -15.583 -7.034 14.562 1.00 96.62 94 PRO A O 1
ATOM 762 N N . ILE A 1 95 ? -16.137 -6.133 12.571 1.00 95.12 95 ILE A N 1
ATOM 763 C CA . ILE A 1 95 ? -15.562 -4.817 12.865 1.00 95.12 95 ILE A CA 1
ATOM 764 C C . ILE A 1 95 ? -16.273 -4.121 14.033 1.00 95.12 95 ILE A C 1
ATOM 766 O O . ILE A 1 95 ? -15.616 -3.581 14.924 1.00 95.12 95 ILE A O 1
ATOM 770 N N . THR A 1 96 ? -17.605 -4.234 14.109 1.00 94.12 96 THR A N 1
ATOM 771 C CA . THR A 1 96 ? -18.391 -3.734 15.246 1.00 94.12 96 THR A CA 1
ATOM 772 C C . THR A 1 96 ? -17.994 -4.438 16.540 1.00 94.12 96 THR A C 1
ATOM 774 O O . THR A 1 96 ? -17.734 -3.780 17.544 1.00 94.12 96 THR A O 1
ATOM 777 N N . ARG A 1 97 ? -17.875 -5.775 16.530 1.00 97.38 97 ARG A N 1
ATOM 778 C CA . ARG A 1 97 ? -17.437 -6.528 17.721 1.00 97.38 97 ARG A CA 1
ATOM 779 C C . ARG A 1 97 ? -16.025 -6.141 18.157 1.00 97.38 97 ARG A C 1
ATOM 781 O O . ARG A 1 97 ? -15.775 -6.008 19.353 1.00 97.38 97 ARG A O 1
ATOM 788 N N . HIS A 1 98 ? -15.120 -5.962 17.198 1.00 95.56 98 HIS A N 1
ATOM 789 C CA . HIS A 1 98 ? -13.734 -5.590 17.451 1.00 95.56 98 HIS A CA 1
ATOM 790 C C . HIS A 1 98 ? -13.640 -4.230 18.156 1.00 95.56 98 HIS A C 1
ATOM 792 O O . HIS A 1 98 ? -13.082 -4.157 19.251 1.00 95.56 98 HIS A O 1
ATOM 798 N N . TYR A 1 99 ? -14.237 -3.176 17.592 1.00 95.19 99 TYR A N 1
ATOM 799 C CA . TYR A 1 99 ? -14.143 -1.842 18.193 1.00 95.19 99 TYR A CA 1
ATOM 800 C C . TYR A 1 99 ? -14.987 -1.680 19.463 1.00 95.19 99 TYR A C 1
ATOM 802 O O . TYR A 1 99 ? -14.569 -0.939 20.351 1.00 95.19 99 TYR A O 1
ATOM 810 N N . ASN A 1 100 ? -16.083 -2.432 19.627 1.00 96.12 100 ASN A N 1
ATOM 811 C CA . ASN A 1 100 ? -16.816 -2.479 20.899 1.00 96.12 100 ASN A CA 1
ATOM 812 C C . ASN A 1 100 ? -15.974 -3.090 22.029 1.00 96.12 100 ASN A C 1
ATOM 814 O O . ASN A 1 100 ? -16.025 -2.610 23.161 1.00 96.12 100 ASN A O 1
ATOM 818 N N . LYS A 1 101 ? -15.201 -4.145 21.728 1.00 97.56 101 LYS A N 1
ATOM 819 C CA . LYS A 1 101 ? -14.352 -4.824 22.715 1.00 97.56 101 LYS A CA 1
ATOM 820 C C . LYS A 1 101 ? -13.102 -4.015 23.050 1.00 97.56 101 LYS A C 1
ATOM 822 O O . LYS A 1 101 ? -12.821 -3.795 24.222 1.00 97.56 101 LYS A O 1
ATOM 827 N N . TRP A 1 102 ? -12.341 -3.616 22.033 1.00 96.12 102 TRP A N 1
ATOM 828 C CA . TRP A 1 102 ? -10.992 -3.078 22.227 1.00 96.12 102 TRP A CA 1
ATOM 829 C C . TRP A 1 102 ? -10.949 -1.554 22.339 1.00 96.12 102 TRP A C 1
ATOM 831 O O . TRP A 1 102 ? -10.005 -1.030 22.918 1.00 96.12 102 TRP A O 1
ATOM 841 N N . LYS A 1 103 ? -11.958 -0.836 21.821 1.00 95.44 103 LYS A N 1
ATOM 842 C CA . LYS A 1 103 ? -12.044 0.637 21.864 1.00 95.44 103 LYS A CA 1
ATOM 843 C C . LYS A 1 103 ? -10.772 1.352 21.364 1.00 95.44 103 LYS A C 1
ATOM 845 O O . LYS A 1 103 ? -10.384 2.380 21.902 1.00 95.44 103 LYS A O 1
ATOM 850 N N . ILE A 1 104 ? -10.123 0.801 20.332 1.00 94.69 104 ILE A N 1
ATOM 851 C CA . ILE A 1 104 ? -8.833 1.293 19.806 1.00 94.69 104 ILE A CA 1
ATOM 852 C C . ILE A 1 104 ? -8.946 2.257 18.615 1.00 94.69 104 ILE A C 1
ATOM 854 O O . ILE A 1 104 ? -7.933 2.697 18.082 1.00 94.69 104 ILE A O 1
ATOM 858 N N . ILE A 1 105 ? -10.156 2.573 18.149 1.00 95.31 105 ILE A N 1
ATOM 859 C CA . ILE A 1 105 ? -10.302 3.573 17.087 1.00 95.31 105 ILE A CA 1
ATOM 860 C C . ILE A 1 105 ? -9.898 4.953 17.624 1.00 95.31 105 ILE A C 1
ATOM 862 O O . ILE A 1 105 ? -10.219 5.282 18.764 1.00 95.31 105 ILE A O 1
ATOM 866 N N . GLY A 1 106 ? -9.155 5.736 16.840 1.00 95.75 106 GLY A N 1
ATOM 867 C CA . GLY A 1 106 ? -8.561 6.994 17.303 1.00 95.75 106 GLY A CA 1
ATOM 868 C C . GLY A 1 106 ? -7.333 6.832 18.209 1.00 95.75 106 GLY A C 1
ATOM 869 O O . GLY A 1 106 ? -6.826 7.832 18.713 1.00 95.75 106 GLY A O 1
ATOM 870 N N . THR A 1 107 ? -6.832 5.610 18.421 1.00 95.44 107 THR A N 1
ATOM 871 C CA . THR A 1 107 ? -5.600 5.356 19.187 1.00 95.44 107 THR A CA 1
ATOM 872 C C . THR A 1 107 ? -4.517 4.722 18.308 1.00 95.44 107 THR A C 1
ATOM 874 O O . THR A 1 107 ? -4.767 4.315 17.174 1.00 95.44 107 THR A O 1
ATOM 877 N N . ASN A 1 108 ? -3.284 4.646 18.820 1.00 93.56 108 ASN A N 1
ATOM 878 C CA . ASN A 1 108 ? -2.151 4.004 18.145 1.00 93.56 108 ASN A CA 1
ATOM 879 C C . ASN A 1 108 ? -1.535 2.928 19.058 1.00 93.56 108 ASN A C 1
ATOM 881 O O . ASN A 1 108 ? -0.461 3.156 19.618 1.00 93.56 108 ASN A O 1
ATOM 885 N N . PRO A 1 109 ? -2.205 1.773 19.257 1.00 87.50 109 PRO A N 1
ATOM 886 C CA . PRO A 1 109 ? -1.796 0.793 20.266 1.00 87.50 109 PRO A CA 1
ATOM 887 C C . PRO A 1 109 ? -0.376 0.260 20.061 1.00 87.50 109 PRO A C 1
ATOM 889 O O . PRO A 1 109 ? 0.325 -0.009 21.029 1.00 87.50 109 PRO A O 1
ATOM 892 N N . GLY A 1 110 ? 0.047 0.118 18.802 1.00 86.00 110 GLY A N 1
ATOM 893 C CA . GLY A 1 110 ? 1.385 -0.349 18.449 1.00 86.00 110 GLY A CA 1
ATOM 894 C C . GLY A 1 110 ? 2.432 0.759 18.354 1.00 86.00 110 GLY A C 1
ATOM 895 O O . GLY A 1 110 ? 3.598 0.446 18.189 1.00 86.00 110 GLY A O 1
ATOM 896 N N . GLY A 1 111 ? 2.057 2.041 18.409 1.00 91.69 111 GLY A N 1
ATOM 897 C CA . GLY A 1 111 ? 2.994 3.167 18.287 1.00 91.69 111 GLY A CA 1
ATOM 898 C C . GLY A 1 111 ? 3.571 3.404 16.882 1.00 91.69 111 GLY A C 1
ATOM 899 O O . GLY A 1 111 ? 4.268 4.393 16.669 1.00 91.69 111 GLY A O 1
ATOM 900 N N . PHE A 1 112 ? 3.254 2.555 15.903 1.00 91.62 112 PHE A N 1
ATOM 901 C CA . PHE A 1 112 ? 3.914 2.546 14.593 1.00 91.62 112 PHE A CA 1
ATOM 902 C C . PHE A 1 112 ? 3.015 2.914 13.409 1.00 91.62 112 PHE A C 1
ATOM 904 O O . PHE A 1 112 ? 3.464 2.855 12.265 1.00 91.62 112 PHE A O 1
ATOM 911 N N . ASN A 1 113 ? 1.768 3.322 13.653 1.00 94.00 113 ASN A N 1
ATOM 912 C CA . ASN A 1 113 ? 0.873 3.738 12.577 1.00 94.00 113 ASN A CA 1
ATOM 913 C C . ASN A 1 113 ? 1.295 5.100 12.008 1.00 94.00 113 ASN A C 1
ATOM 915 O O . ASN A 1 113 ? 1.455 6.068 12.753 1.00 94.00 113 ASN A O 1
ATOM 919 N N . ALA A 1 114 ? 1.426 5.195 10.683 1.00 94.12 114 ALA A N 1
ATOM 920 C CA . ALA A 1 114 ? 1.696 6.470 10.002 1.00 94.12 114 ALA A CA 1
ATOM 921 C C . ALA A 1 114 ? 0.504 7.441 10.048 1.00 94.12 114 ALA A C 1
ATOM 923 O O . ALA A 1 114 ? 0.669 8.647 9.882 1.00 94.12 114 ALA A O 1
ATOM 924 N N . TYR A 1 115 ? -0.700 6.902 10.237 1.00 95.56 115 TYR A N 1
ATOM 925 C CA . TYR A 1 115 ? -1.950 7.642 10.302 1.00 95.56 115 TYR A CA 1
ATOM 926 C C . TYR A 1 115 ? -2.832 7.052 11.399 1.00 95.56 115 TYR A C 1
ATOM 928 O O . TYR A 1 115 ? -2.948 5.833 11.519 1.00 95.56 115 TYR A O 1
ATOM 936 N N . ILE A 1 116 ? -3.463 7.913 12.193 1.00 96.38 116 ILE A N 1
ATOM 937 C CA . ILE A 1 116 ? -4.383 7.505 13.256 1.00 96.38 116 ILE A CA 1
ATOM 938 C C . ILE A 1 116 ? -5.794 7.838 12.788 1.00 96.38 116 ILE A C 1
ATOM 940 O O . ILE A 1 116 ? -6.213 8.992 12.842 1.00 96.38 116 ILE A O 1
ATOM 944 N N . ALA A 1 117 ? -6.516 6.825 12.315 1.00 95.19 117 ALA A N 1
ATOM 945 C CA . ALA A 1 117 ? -7.884 7.002 11.857 1.00 95.19 117 ALA A CA 1
ATOM 946 C C . ALA A 1 117 ? -8.840 7.287 13.016 1.00 95.19 117 ALA A C 1
ATOM 948 O O . ALA A 1 117 ? -8.813 6.631 14.062 1.00 95.19 117 ALA A O 1
ATOM 949 N N . THR A 1 118 ? -9.734 8.241 12.790 1.00 96.44 118 THR A N 1
ATOM 950 C CA . THR A 1 118 ? -10.756 8.673 13.755 1.00 96.44 118 THR A CA 1
ATOM 951 C C . THR A 1 118 ? -12.003 7.789 13.728 1.00 96.44 118 THR A C 1
ATOM 953 O O . THR A 1 118 ? -12.776 7.754 14.684 1.00 96.44 118 THR A O 1
ATOM 956 N N . SER A 1 119 ? -12.200 7.037 12.643 1.00 96.25 119 SER A N 1
ATOM 957 C CA . SER A 1 119 ? -13.303 6.094 12.462 1.00 96.25 119 SER A CA 1
ATOM 958 C C . SER A 1 119 ? -12.911 4.961 11.505 1.00 96.25 119 SER A C 1
ATOM 960 O O . SER A 1 119 ? -11.935 5.067 10.765 1.00 96.25 119 SER A O 1
ATOM 962 N N . TYR A 1 120 ? -13.664 3.857 11.485 1.00 95.88 120 TYR A N 1
ATOM 963 C CA . TYR A 1 120 ? -13.397 2.785 10.518 1.00 95.88 120 TYR A CA 1
ATOM 964 C C . TYR A 1 120 ? -13.560 3.238 9.050 1.00 95.88 120 TYR A C 1
ATOM 966 O O . TYR A 1 120 ? -12.681 2.937 8.246 1.00 95.88 120 TYR A O 1
ATOM 974 N N . PRO A 1 121 ? -14.604 4.004 8.663 1.00 96.38 121 PRO A N 1
ATOM 975 C CA . PRO A 1 121 ? -14.688 4.564 7.311 1.00 96.38 121 PRO A CA 1
ATOM 976 C C . PRO A 1 121 ? -13.506 5.470 6.936 1.00 96.38 121 PRO A C 1
ATOM 978 O O . PRO A 1 121 ? -13.068 5.448 5.787 1.00 96.38 121 PRO A O 1
ATOM 981 N N . ASP A 1 122 ? -12.976 6.226 7.900 1.00 97.56 122 ASP A N 1
ATOM 982 C CA . ASP A 1 122 ? -11.780 7.059 7.732 1.00 97.56 122 ASP A CA 1
ATOM 983 C C . ASP A 1 122 ? -10.538 6.203 7.420 1.00 97.56 122 ASP A C 1
ATOM 985 O O . ASP A 1 122 ? -9.844 6.449 6.436 1.00 97.56 122 ASP A O 1
ATOM 989 N N . GLU A 1 123 ? -10.344 5.092 8.139 1.00 95.94 123 GLU A N 1
ATOM 990 C CA . GLU A 1 123 ? -9.263 4.130 7.864 1.00 95.94 123 GLU A CA 1
ATOM 991 C C . GLU A 1 123 ? -9.350 3.529 6.449 1.00 95.94 123 GLU A C 1
ATOM 993 O O . GLU A 1 123 ? -8.345 3.403 5.742 1.00 95.94 123 GLU A O 1
ATOM 998 N N . ILE A 1 124 ? -10.564 3.206 5.990 1.00 97.75 124 ILE A N 1
ATOM 999 C CA . ILE A 1 124 ? -10.789 2.713 4.624 1.00 97.75 124 ILE A CA 1
ATOM 1000 C C . ILE A 1 124 ? -10.518 3.807 3.581 1.00 97.75 124 ILE A C 1
ATOM 1002 O O . ILE A 1 124 ? -9.945 3.520 2.525 1.00 97.75 124 ILE A O 1
ATOM 1006 N N . SER A 1 125 ? -10.905 5.054 3.859 1.00 98.25 125 SER A N 1
ATOM 1007 C CA . SER A 1 125 ? -10.628 6.204 2.990 1.00 98.25 125 SER A CA 1
ATOM 1008 C C . SER A 1 125 ? -9.125 6.462 2.859 1.00 98.25 125 SER A C 1
ATOM 1010 O O . SER A 1 125 ? -8.611 6.595 1.741 1.00 98.25 125 SER A O 1
ATOM 1012 N N 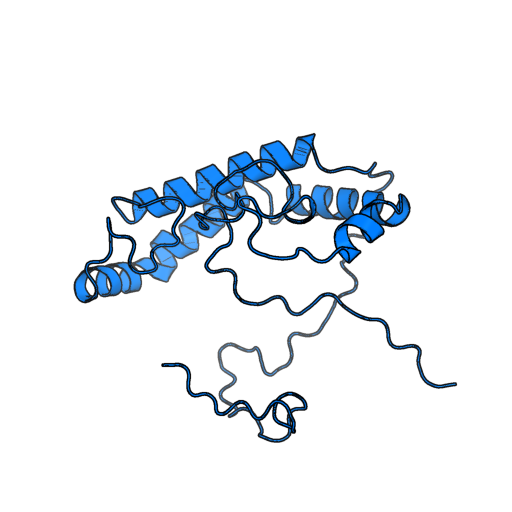. ARG A 1 126 ? -8.398 6.430 3.983 1.00 97.44 126 ARG A N 1
ATOM 1013 C CA . ARG A 1 126 ? -6.934 6.523 4.036 1.00 97.44 126 ARG A CA 1
ATOM 1014 C C . ARG A 1 126 ? -6.281 5.437 3.185 1.00 97.44 126 ARG A C 1
ATOM 1016 O O . ARG A 1 126 ? -5.449 5.764 2.338 1.00 97.44 126 ARG A O 1
ATOM 1023 N N . LEU A 1 127 ? -6.662 4.169 3.369 1.00 97.94 127 LEU A N 1
ATOM 1024 C CA . LEU A 1 127 ? -6.093 3.045 2.617 1.00 97.94 127 LEU A CA 1
ATOM 1025 C C . LEU A 1 127 ? -6.248 3.241 1.104 1.00 97.94 127 LEU A C 1
ATOM 1027 O O . LEU A 1 127 ? -5.270 3.145 0.360 1.00 97.94 127 LEU A O 1
ATOM 1031 N N . LYS A 1 128 ? -7.465 3.552 0.648 1.00 98.50 128 LYS A N 1
ATOM 1032 C CA . LYS A 1 128 ? -7.752 3.774 -0.777 1.00 98.50 128 LYS A CA 1
ATOM 1033 C C . LYS A 1 128 ? -6.969 4.949 -1.344 1.00 98.50 128 LYS A C 1
ATOM 1035 O O . LYS A 1 128 ? -6.356 4.819 -2.402 1.00 98.50 128 LYS A O 1
ATOM 1040 N N . THR A 1 129 ? -6.950 6.068 -0.622 1.00 98.31 129 THR A N 1
ATOM 1041 C CA . THR A 1 129 ? -6.219 7.276 -1.022 1.00 98.31 129 THR A CA 1
ATOM 1042 C C . THR A 1 129 ? -4.728 6.987 -1.153 1.00 98.31 129 THR A C 1
ATOM 1044 O O . THR A 1 129 ? -4.116 7.330 -2.166 1.00 98.31 129 THR A O 1
ATOM 1047 N N . TRP A 1 130 ? -4.141 6.295 -0.171 1.00 98.12 130 TRP A N 1
ATOM 1048 C CA . TRP A 1 130 ? -2.732 5.919 -0.219 1.00 98.12 130 TRP A CA 1
ATOM 1049 C C . TRP A 1 130 ? -2.435 5.004 -1.411 1.00 98.12 130 TRP A C 1
ATOM 1051 O O . TRP A 1 130 ? -1.504 5.274 -2.170 1.00 98.12 130 TRP A O 1
ATOM 1061 N N . MET A 1 131 ? -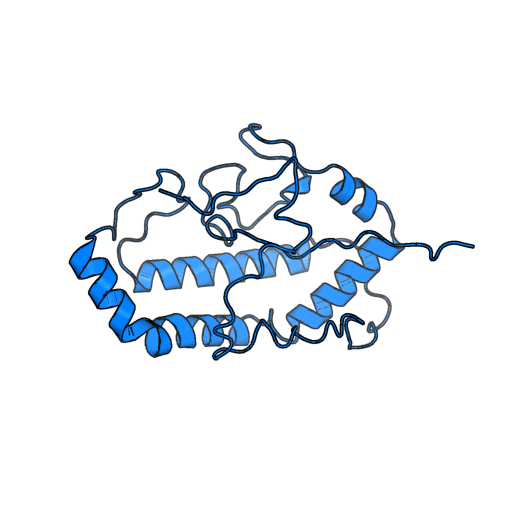3.247 3.962 -1.629 1.00 98.25 131 MET A N 1
ATOM 1062 C CA . MET A 1 131 ? -3.056 3.031 -2.746 1.00 98.25 131 MET A CA 1
ATOM 1063 C C . MET A 1 131 ? -3.171 3.728 -4.103 1.00 98.25 131 MET A C 1
ATOM 1065 O O . MET A 1 131 ? -2.322 3.513 -4.968 1.00 98.25 131 MET A O 1
ATOM 1069 N N . GLN A 1 132 ? -4.171 4.593 -4.288 1.00 98.44 132 GLN A N 1
ATOM 1070 C CA . GLN A 1 132 ? -4.339 5.362 -5.519 1.00 98.44 132 GLN A CA 1
ATOM 1071 C C . GLN A 1 132 ? -3.126 6.259 -5.786 1.00 98.44 132 GLN A C 1
ATOM 1073 O O . GLN A 1 132 ? -2.533 6.187 -6.863 1.00 98.44 132 GLN A O 1
ATOM 1078 N N . ASN A 1 133 ? -2.714 7.053 -4.798 1.00 98.69 133 ASN A N 1
ATOM 1079 C CA . ASN A 1 133 ? -1.580 7.964 -4.937 1.00 98.69 133 ASN A CA 1
ATOM 1080 C C . ASN A 1 133 ? -0.266 7.210 -5.178 1.00 98.69 133 ASN A C 1
ATOM 1082 O O . ASN A 1 133 ? 0.550 7.632 -6.000 1.00 98.69 133 ASN A O 1
ATOM 1086 N N . ARG A 1 134 ? -0.073 6.064 -4.512 1.00 98.12 134 ARG A N 1
ATOM 1087 C CA . ARG A 1 134 ? 1.092 5.205 -4.735 1.00 98.12 134 ARG A CA 1
ATOM 1088 C C . ARG A 1 134 ? 1.128 4.665 -6.161 1.00 98.12 134 ARG A C 1
ATOM 1090 O O . ARG A 1 134 ? 2.188 4.675 -6.781 1.00 98.12 134 ARG A O 1
ATOM 1097 N N . LEU A 1 135 ? -0.004 4.195 -6.683 1.00 98.44 135 LEU A N 1
ATOM 1098 C CA . LEU A 1 135 ? -0.077 3.670 -8.046 1.00 98.44 135 LEU A CA 1
ATOM 1099 C C . LEU A 1 135 ? 0.174 4.765 -9.086 1.00 98.44 135 LEU A C 1
ATOM 1101 O O . LEU A 1 135 ? 0.984 4.535 -9.975 1.00 98.44 135 LEU A O 1
ATOM 1105 N N . ILE A 1 136 ? -0.406 5.960 -8.914 1.00 98.56 136 ILE A N 1
ATOM 1106 C CA . ILE A 1 136 ? -0.140 7.125 -9.779 1.00 98.56 136 ILE A CA 1
ATOM 1107 C C . ILE A 1 136 ? 1.357 7.450 -9.807 1.00 98.56 136 ILE A C 1
ATOM 1109 O O . ILE A 1 136 ? 1.941 7.655 -10.872 1.00 98.56 136 ILE A O 1
ATOM 1113 N N . TRP A 1 137 ? 2.007 7.461 -8.642 1.00 98.56 137 TRP A N 1
ATOM 1114 C CA . TRP A 1 137 ? 3.441 7.712 -8.578 1.00 98.56 137 TRP A CA 1
ATOM 1115 C C . TRP A 1 137 ? 4.250 6.598 -9.260 1.00 98.56 137 TRP A C 1
ATOM 1117 O O . TRP A 1 137 ? 5.178 6.882 -10.020 1.00 98.56 137 TRP A O 1
ATOM 1127 N N . MET A 1 138 ? 3.895 5.330 -9.038 1.00 98.12 138 MET A N 1
ATOM 1128 C CA . MET A 1 138 ? 4.566 4.192 -9.674 1.00 98.12 138 MET A CA 1
ATOM 1129 C C . MET A 1 138 ? 4.391 4.178 -11.200 1.00 98.12 138 MET A C 1
ATOM 1131 O O . MET A 1 138 ? 5.343 3.826 -11.898 1.00 98.12 138 MET A O 1
ATOM 1135 N N . ASP A 1 139 ? 3.240 4.609 -11.726 1.00 98.00 139 ASP A N 1
ATOM 1136 C CA . ASP A 1 139 ? 3.009 4.727 -13.172 1.00 98.00 139 ASP A CA 1
ATOM 1137 C C . ASP A 1 139 ? 4.093 5.602 -13.828 1.00 98.00 139 ASP A C 1
ATOM 1139 O O . ASP A 1 139 ? 4.648 5.241 -14.873 1.00 98.00 139 ASP A O 1
ATOM 1143 N N . GLN A 1 140 ? 4.451 6.699 -13.153 1.00 97.88 140 GLN A N 1
ATOM 1144 C CA . GLN A 1 140 ? 5.417 7.704 -13.605 1.00 97.88 140 GLN A CA 1
ATOM 1145 C C . GLN A 1 140 ? 6.880 7.341 -13.301 1.00 97.88 140 GLN A C 1
ATOM 1147 O O . GLN A 1 140 ? 7.774 7.743 -14.041 1.00 97.88 140 GLN A O 1
ATOM 1152 N N . ASN A 1 141 ? 7.144 6.594 -12.223 1.00 97.00 141 ASN A N 1
ATOM 1153 C CA . ASN A 1 141 ? 8.501 6.427 -11.677 1.00 97.00 141 ASN A CA 1
ATOM 1154 C C . ASN A 1 141 ? 9.068 5.007 -11.802 1.00 97.00 141 ASN A C 1
ATOM 1156 O O . ASN A 1 141 ? 10.249 4.785 -11.516 1.00 97.00 141 ASN A O 1
ATOM 1160 N N . LEU A 1 142 ? 8.264 4.021 -12.213 1.00 94.69 142 LEU A N 1
ATOM 1161 C CA . LEU A 1 142 ? 8.766 2.666 -12.424 1.00 94.69 142 LEU A CA 1
ATOM 1162 C C . LEU A 1 142 ? 9.641 2.620 -13.685 1.00 94.69 142 LEU A C 1
ATOM 1164 O O . LEU A 1 142 ? 9.141 2.837 -14.795 1.00 94.69 142 LEU A O 1
ATOM 1168 N N . LYS A 1 143 ? 10.933 2.325 -13.483 1.00 92.38 143 LYS A N 1
ATOM 1169 C CA . LYS A 1 143 ? 11.966 2.207 -14.524 1.00 92.38 143 LYS A CA 1
ATOM 1170 C C . LYS A 1 143 ? 11.691 1.040 -15.479 1.00 92.38 143 LYS A C 1
ATOM 1172 O O . LYS A 1 143 ? 10.903 0.149 -15.178 1.00 92.38 143 LYS A O 1
ATOM 1177 N N . GLY A 1 144 ? 12.409 1.036 -16.600 1.00 92.00 144 GLY A N 1
ATOM 1178 C CA . GLY A 1 144 ? 12.292 0.028 -17.649 1.00 92.00 144 GLY A CA 1
ATOM 1179 C C . GLY A 1 144 ? 11.348 0.459 -18.769 1.00 92.00 144 GLY A C 1
ATOM 1180 O O . GLY A 1 144 ? 10.509 1.348 -18.613 1.00 92.00 144 GLY A O 1
ATOM 1181 N N . VAL A 1 145 ? 11.504 -0.181 -19.920 1.00 92.31 145 VAL A N 1
ATOM 1182 C CA . VAL A 1 145 ? 10.661 -0.006 -21.100 1.00 92.31 145 VAL A CA 1
ATOM 1183 C C . VAL A 1 145 ? 9.995 -1.340 -21.376 1.00 92.31 145 VAL A C 1
ATOM 1185 O O . VAL A 1 145 ? 10.665 -2.324 -21.681 1.00 92.31 145 VAL A O 1
ATOM 1188 N N . CYS A 1 146 ? 8.668 -1.376 -21.285 1.00 90.12 146 CYS A N 1
ATOM 1189 C CA . CYS A 1 146 ? 7.940 -2.568 -21.682 1.00 90.12 146 CYS A CA 1
ATOM 1190 C C . CYS A 1 146 ? 7.879 -2.629 -23.210 1.00 90.12 146 CYS A C 1
ATOM 1192 O O . CYS A 1 146 ? 7.144 -1.849 -23.815 1.00 90.12 146 CYS A O 1
ATOM 1194 N N . ARG A 1 147 ? 8.700 -3.492 -23.823 1.00 75.56 147 ARG A N 1
ATOM 1195 C CA . ARG A 1 147 ? 8.846 -3.549 -25.285 1.00 75.56 147 ARG A CA 1
ATOM 1196 C C . ARG A 1 147 ? 7.872 -4.497 -25.982 1.00 75.56 147 ARG A C 1
ATOM 1198 O O . ARG A 1 147 ? 7.613 -4.253 -27.146 1.00 75.56 147 ARG A O 1
ATOM 1205 N N . GLU A 1 148 ? 7.267 -5.465 -25.292 1.00 66.12 148 GLU A N 1
ATOM 1206 C CA . GLU A 1 148 ? 6.174 -6.312 -25.801 1.00 66.12 148 GLU A CA 1
ATOM 1207 C C . GLU A 1 148 ? 5.324 -6.848 -24.636 1.00 66.12 148 GLU A C 1
ATOM 1209 O O . GLU A 1 148 ? 5.759 -6.847 -23.482 1.00 66.12 148 GLU A O 1
ATOM 1214 N N . ALA A 1 149 ? 4.090 -7.280 -24.916 1.00 54.50 149 ALA A N 1
ATOM 1215 C CA . ALA A 1 149 ? 3.219 -7.889 -23.916 1.00 54.50 149 ALA A CA 1
ATOM 1216 C C . ALA A 1 149 ? 3.838 -9.208 -23.437 1.00 54.50 149 ALA A C 1
ATOM 1218 O O . ALA A 1 149 ? 3.870 -10.184 -24.184 1.00 54.50 149 ALA A O 1
ATOM 1219 N N . LEU A 1 150 ? 4.320 -9.247 -22.191 1.00 53.47 150 LEU A N 1
ATOM 1220 C CA . LEU A 1 150 ? 4.721 -10.511 -21.578 1.00 53.47 150 LEU A CA 1
ATOM 1221 C C . LEU A 1 150 ? 3.591 -11.534 -21.729 1.00 53.47 150 LEU A C 1
ATOM 1223 O O . LEU A 1 150 ? 2.425 -11.155 -21.557 1.00 53.47 150 LEU A O 1
ATOM 1227 N N . PRO A 1 151 ? 3.904 -12.814 -22.001 1.00 49.38 151 PRO A N 1
ATOM 1228 C CA . PRO A 1 151 ? 2.901 -13.862 -21.949 1.00 49.38 151 PRO A CA 1
ATOM 1229 C C . PRO A 1 151 ? 2.141 -13.760 -20.622 1.00 49.38 151 PRO A C 1
ATOM 1231 O O . PRO A 1 151 ? 2.722 -13.670 -19.540 1.00 49.38 151 PRO A O 1
ATOM 1234 N N . THR A 1 152 ? 0.818 -13.716 -20.745 1.00 48.72 152 THR A N 1
ATOM 1235 C CA . THR A 1 152 ? -0.180 -13.311 -19.745 1.00 48.72 152 THR A CA 1
ATOM 1236 C C . THR A 1 152 ? -0.177 -14.155 -18.466 1.00 48.72 152 THR A C 1
ATOM 1238 O O . THR A 1 152 ? -0.780 -13.781 -17.458 1.00 48.72 152 THR A O 1
ATOM 1241 N N . GLU A 1 153 ? 0.527 -15.283 -18.470 1.00 48.66 153 GLU A N 1
ATOM 1242 C CA . GLU A 1 153 ? 0.686 -16.146 -17.313 1.00 48.66 153 GLU A CA 1
ATOM 1243 C C . GLU A 1 153 ? 2.046 -15.902 -16.658 1.00 48.66 153 GLU A C 1
ATOM 1245 O O . GLU A 1 153 ? 3.102 -16.217 -17.209 1.00 48.66 153 GLU A O 1
ATOM 1250 N N . ALA A 1 154 ? 2.026 -15.438 -15.404 1.00 43.38 154 ALA A N 1
ATOM 1251 C C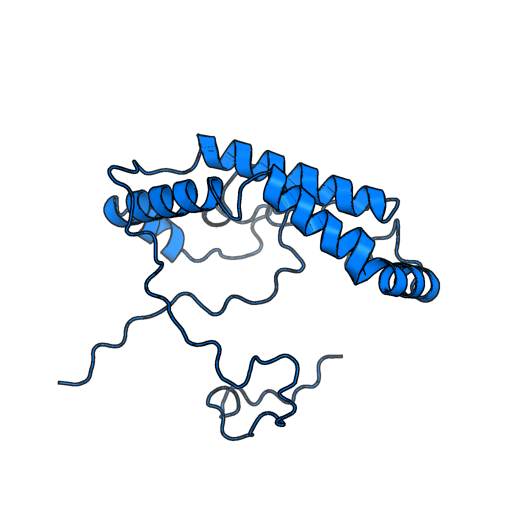A . ALA A 1 154 ? 3.124 -15.787 -14.519 1.00 43.38 154 ALA A CA 1
ATOM 1252 C C . ALA A 1 154 ? 3.210 -17.321 -14.539 1.00 43.38 154 ALA A C 1
ATOM 1254 O O . ALA A 1 154 ? 2.255 -17.985 -14.136 1.00 43.38 154 ALA A O 1
ATOM 1255 N N . LYS A 1 155 ? 4.327 -17.893 -15.007 1.00 39.47 155 LYS A N 1
ATOM 1256 C CA . LYS A 1 155 ? 4.603 -19.344 -14.959 1.00 39.47 155 LYS A CA 1
ATOM 1257 C C . LYS A 1 155 ? 4.850 -19.828 -13.523 1.00 39.47 155 LYS A C 1
ATOM 1259 O O . LYS A 1 155 ? 5.763 -20.598 -13.251 1.00 39.47 155 LYS A O 1
ATOM 1264 N N . ILE A 1 156 ? 4.045 -19.348 -12.589 1.00 44.72 156 ILE A N 1
ATOM 1265 C CA . ILE A 1 156 ? 3.911 -19.877 -11.249 1.00 44.72 156 ILE A CA 1
ATOM 1266 C C . ILE A 1 156 ? 2.459 -20.340 -11.159 1.00 44.72 156 ILE A C 1
ATOM 1268 O O . ILE A 1 156 ? 1.613 -19.739 -10.508 1.00 44.72 156 ILE A O 1
ATOM 1272 N N . LYS A 1 157 ? 2.174 -21.445 -11.853 1.00 37.19 157 LYS A N 1
ATOM 1273 C CA . LYS A 1 157 ? 1.183 -22.399 -11.365 1.00 37.19 157 LYS A CA 1
ATOM 1274 C C . LYS A 1 157 ? 1.889 -23.168 -10.254 1.00 37.19 157 LYS A C 1
ATOM 1276 O O . LYS A 1 157 ? 2.282 -24.307 -10.464 1.00 37.19 157 LYS A O 1
ATOM 1281 N N . THR A 1 158 ? 2.144 -22.546 -9.101 1.00 44.03 158 THR A N 1
ATOM 1282 C CA . THR A 1 158 ? 2.159 -23.372 -7.895 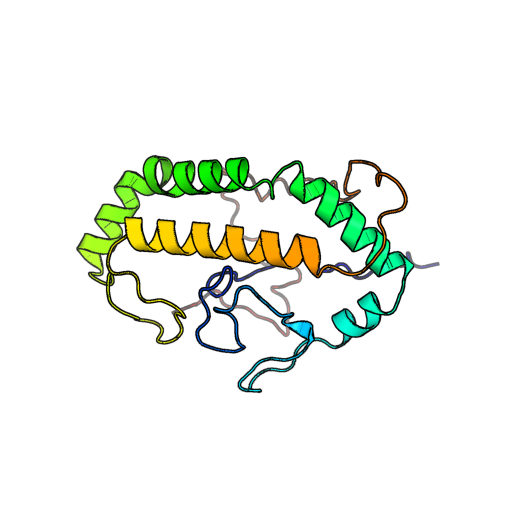1.00 44.03 158 THR A CA 1
ATOM 1283 C C . THR A 1 158 ? 0.707 -23.782 -7.749 1.00 44.03 158 THR A C 1
ATOM 1285 O O . THR A 1 158 ? -0.137 -22.899 -7.571 1.00 44.03 158 THR A O 1
ATOM 1288 N N . PRO A 1 159 ? 0.366 -25.074 -7.876 1.00 43.47 159 PRO A N 1
ATOM 1289 C CA . PRO A 1 159 ? -0.902 -25.513 -7.332 1.00 43.47 159 PRO A CA 1
ATOM 1290 C C . PRO A 1 159 ? -0.920 -24.982 -5.901 1.00 43.47 159 PRO A C 1
ATOM 1292 O O . PRO A 1 159 ? 0.067 -25.154 -5.176 1.00 43.47 159 PRO A O 1
ATOM 1295 N N . LEU A 1 160 ? -1.986 -24.278 -5.509 1.00 42.69 160 LEU A N 1
ATOM 1296 C CA . LEU A 1 160 ? -2.253 -24.140 -4.085 1.00 42.69 160 LEU A CA 1
ATOM 1297 C C . LEU A 1 160 ? -2.168 -25.560 -3.551 1.00 42.69 160 LEU A C 1
ATOM 1299 O O . LEU A 1 160 ? -2.865 -26.448 -4.051 1.00 42.69 160 LEU A O 1
ATOM 1303 N N . SER A 1 161 ? -1.233 -25.782 -2.631 1.00 50.72 161 SER A N 1
ATOM 1304 C CA . SER A 1 161 ? -1.162 -27.055 -1.942 1.00 50.72 161 SER A CA 1
ATOM 1305 C C . SER A 1 161 ? -2.577 -27.396 -1.485 1.00 50.72 161 SER A C 1
ATOM 1307 O O . SER A 1 161 ? -3.314 -26.503 -1.056 1.00 50.72 161 SER A O 1
ATOM 1309 N N . SER A 1 162 ? -2.974 -28.664 -1.568 1.00 49.81 162 SER A N 1
ATOM 1310 C CA . SER A 1 162 ? -4.253 -29.125 -1.014 1.00 49.81 162 SER A CA 1
ATOM 1311 C C . SER A 1 162 ? -4.433 -28.705 0.456 1.00 49.81 162 SER A C 1
ATOM 1313 O O . SER A 1 162 ? -5.565 -28.596 0.915 1.00 49.81 162 SER A O 1
ATOM 1315 N N . LEU A 1 163 ? -3.329 -28.369 1.139 1.00 50.41 163 LEU A N 1
ATOM 1316 C CA . LEU A 1 163 ? -3.242 -27.776 2.477 1.00 50.41 163 LEU A CA 1
ATOM 1317 C C . LEU A 1 163 ? -3.834 -26.355 2.613 1.00 50.41 163 LEU A C 1
ATOM 1319 O O . LEU A 1 163 ? -4.119 -25.933 3.726 1.00 50.41 163 LEU A O 1
ATOM 1323 N N . CYS A 1 164 ? -4.015 -25.599 1.525 1.00 42.81 164 CYS A N 1
ATOM 1324 C CA . CYS A 1 164 ? -4.519 -24.215 1.538 1.00 42.81 164 CYS A CA 1
ATOM 1325 C C . CYS A 1 164 ? -5.987 -24.108 1.084 1.00 42.81 164 CYS A C 1
ATOM 1327 O O . CYS A 1 164 ? -6.398 -23.102 0.504 1.00 42.81 164 CYS A O 1
ATOM 1329 N N . GLN A 1 165 ? -6.780 -25.156 1.306 1.00 47.31 165 GLN A N 1
ATOM 1330 C CA . GLN A 1 165 ? -8.231 -25.128 1.119 1.00 47.31 165 GLN A CA 1
ATOM 1331 C C . GLN A 1 165 ? -8.905 -24.587 2.397 1.00 47.31 165 GLN A C 1
ATOM 1333 O O . GLN A 1 165 ? -8.450 -24.927 3.490 1.00 47.31 165 GLN A O 1
ATOM 1338 N N . PRO A 1 166 ? -10.015 -23.823 2.310 1.00 47.75 166 PRO A N 1
ATOM 1339 C CA . PRO A 1 166 ? -10.717 -23.267 3.480 1.00 47.75 166 PRO A CA 1
ATOM 1340 C C . PRO A 1 166 ? -11.143 -24.309 4.527 1.00 47.75 166 PRO A C 1
ATOM 1342 O O . PRO A 1 166 ? -11.381 -23.960 5.678 1.00 47.75 166 PRO A O 1
ATOM 1345 N N . ASN A 1 167 ? -11.215 -25.582 4.124 1.00 47.00 167 ASN A N 1
ATOM 1346 C CA . ASN A 1 167 ? -11.650 -26.709 4.946 1.00 47.00 167 ASN A CA 1
ATOM 1347 C C . ASN A 1 167 ? -10.508 -27.678 5.313 1.00 47.00 167 ASN A C 1
ATOM 1349 O O . ASN A 1 167 ? -10.781 -28.786 5.772 1.00 47.00 167 ASN A O 1
ATOM 1353 N N . TYR A 1 168 ? -9.236 -27.316 5.100 1.00 42.56 168 TYR A N 1
ATOM 1354 C CA . TYR A 1 168 ? -8.118 -28.202 5.434 1.00 42.56 168 TYR A CA 1
ATOM 1355 C C . TYR A 1 168 ? -7.718 -28.069 6.911 1.00 42.56 168 TYR A C 1
ATOM 1357 O O . TYR A 1 168 ? -6.797 -27.343 7.273 1.00 42.56 168 TYR A O 1
ATOM 1365 N N . THR A 1 169 ? -8.410 -28.796 7.787 1.00 46.16 169 THR A N 1
ATOM 1366 C CA . THR A 1 169 ? -7.993 -29.013 9.182 1.00 46.16 169 THR A CA 1
ATOM 1367 C C . THR A 1 169 ? -7.108 -30.251 9.277 1.00 46.16 169 THR A C 1
ATOM 1369 O O . THR A 1 169 ? -7.493 -31.254 9.876 1.00 46.16 169 THR A O 1
ATOM 1372 N N . GLN A 1 170 ? -5.921 -30.215 8.678 1.00 46.06 170 GLN A N 1
ATOM 1373 C CA . GLN A 1 170 ? -4.887 -31.183 9.037 1.00 46.06 170 GLN A CA 1
ATOM 1374 C C . GLN A 1 170 ? -3.873 -30.448 9.899 1.00 46.06 170 GLN A C 1
ATOM 1376 O O . GLN A 1 170 ? -3.288 -29.450 9.477 1.00 46.06 170 GLN A O 1
ATOM 1381 N N . ALA A 1 171 ? -3.740 -30.905 11.143 1.00 50.12 171 ALA A N 1
ATOM 1382 C CA . ALA A 1 171 ? -2.725 -30.418 12.058 1.00 50.12 171 ALA A CA 1
ATOM 1383 C C . ALA A 1 171 ? -1.368 -30.456 11.346 1.00 50.12 171 ALA A C 1
ATOM 1385 O O . ALA A 1 171 ? -1.021 -31.468 10.740 1.00 50.12 171 ALA A O 1
ATOM 1386 N N . VAL A 1 172 ? -0.639 -29.340 11.391 1.00 48.16 172 VAL A N 1
ATOM 1387 C CA . VAL A 1 172 ? 0.685 -29.203 10.780 1.00 48.16 172 VAL A CA 1
ATOM 1388 C C . VAL A 1 172 ? 1.549 -30.385 11.219 1.00 48.16 172 VAL A C 1
ATOM 1390 O O . VAL A 1 172 ? 1.847 -30.536 12.406 1.00 48.16 172 VAL A O 1
ATOM 1393 N N . GLU A 1 173 ? 1.923 -31.255 10.279 1.00 50.25 173 GLU A N 1
ATOM 1394 C CA . GLU A 1 173 ? 2.782 -32.388 10.601 1.00 50.25 173 GLU A CA 1
ATOM 1395 C C . GLU A 1 173 ? 4.146 -31.878 11.079 1.00 50.25 173 GLU A C 1
ATOM 1397 O O . GLU A 1 173 ? 4.815 -31.081 10.416 1.00 50.25 173 GLU A O 1
ATOM 1402 N N . LYS A 1 174 ? 4.604 -32.388 12.228 1.00 49.81 174 LYS A N 1
ATOM 1403 C CA . LYS A 1 174 ? 5.903 -32.049 12.843 1.00 49.81 174 LYS A CA 1
ATOM 1404 C C . LYS A 1 174 ? 7.121 -32.389 11.966 1.00 49.81 174 LYS A C 1
ATOM 1406 O O . LYS A 1 174 ? 8.250 -32.099 12.342 1.00 49.81 174 LYS A O 1
ATOM 1411 N N . SER A 1 175 ? 6.907 -33.030 10.820 1.00 47.56 175 SER A N 1
ATOM 1412 C CA . SER A 1 175 ? 7.928 -33.471 9.872 1.00 47.56 175 SER A CA 1
ATOM 1413 C C . SER A 1 175 ? 8.376 -32.380 8.888 1.00 47.56 175 SER A C 1
ATOM 1415 O O . SER A 1 175 ? 9.388 -32.586 8.210 1.00 47.56 175 SER A O 1
ATOM 1417 N N . GLN A 1 176 ? 7.678 -31.235 8.812 1.00 51.41 176 GLN A N 1
ATOM 1418 C CA . GLN A 1 176 ? 8.021 -30.137 7.901 1.00 51.41 176 GLN A CA 1
ATOM 1419 C C . GLN A 1 176 ? 9.423 -29.563 8.168 1.00 51.41 176 GLN A C 1
ATOM 1421 O O . GLN A 1 176 ? 9.872 -29.446 9.306 1.00 51.41 176 GLN A O 1
ATOM 1426 N N . ILE A 1 177 ? 10.110 -29.176 7.090 1.00 50.94 177 ILE A N 1
ATOM 1427 C CA . ILE A 1 177 ? 11.529 -28.772 7.089 1.00 50.94 177 ILE A CA 1
ATOM 1428 C C . ILE A 1 177 ? 11.783 -27.552 7.994 1.00 50.94 177 ILE A C 1
ATOM 1430 O O . ILE A 1 177 ? 12.836 -27.464 8.618 1.00 50.94 177 ILE A O 1
ATOM 1434 N N . PHE A 1 178 ? 10.794 -26.666 8.141 1.00 43.72 178 PHE A N 1
ATOM 1435 C CA . PHE A 1 178 ? 10.860 -25.488 9.016 1.00 43.72 178 PHE A CA 1
ATOM 1436 C C . PHE A 1 178 ? 10.702 -25.800 10.515 1.00 43.72 178 PHE A C 1
ATOM 1438 O O . PHE A 1 178 ? 10.947 -24.924 11.332 1.00 43.72 178 PHE A O 1
ATOM 1445 N N . ASN A 1 179 ? 10.343 -27.037 10.878 1.00 48.50 179 ASN A N 1
ATOM 1446 C CA . ASN A 1 179 ? 10.224 -27.517 12.261 1.00 48.50 179 ASN A CA 1
ATOM 1447 C C . ASN A 1 179 ? 11.396 -28.420 12.688 1.00 48.50 179 ASN A C 1
ATOM 1449 O O . ASN A 1 179 ? 11.309 -29.136 13.686 1.00 48.50 179 ASN A O 1
ATOM 1453 N N . ARG A 1 180 ? 12.509 -28.413 11.943 1.00 50.66 180 ARG A N 1
ATOM 1454 C CA . ARG A 1 180 ? 13.747 -29.095 12.348 1.00 50.66 180 ARG A CA 1
ATOM 1455 C C . ARG A 1 180 ? 14.782 -28.084 12.836 1.00 50.66 180 ARG A C 1
ATOM 1457 O O . ARG A 1 180 ? 14.781 -26.922 12.438 1.00 50.66 180 ARG A O 1
ATOM 1464 N N . MET A 1 181 ? 15.664 -28.544 13.725 1.00 39.81 181 MET A N 1
ATOM 1465 C CA . MET A 1 181 ? 16.776 -27.745 14.247 1.00 39.81 181 MET A CA 1
ATOM 1466 C C . MET A 1 181 ? 17.547 -27.040 13.113 1.00 39.81 181 MET A C 1
ATOM 1468 O O . MET A 1 181 ? 17.770 -27.660 12.072 1.00 39.81 181 MET A O 1
ATOM 1472 N N . PRO A 1 182 ? 17.982 -25.780 13.310 1.00 45.78 182 PRO A N 1
ATOM 1473 C CA . PRO A 1 182 ? 17.989 -25.027 14.572 1.00 45.78 182 PRO A CA 1
ATOM 1474 C C . PRO A 1 182 ? 16.705 -24.220 14.850 1.00 45.78 182 PRO A C 1
ATOM 1476 O O . PRO A 1 182 ? 16.594 -23.599 15.902 1.00 45.78 182 PRO A O 1
ATOM 1479 N N . TYR A 1 183 ? 15.718 -24.235 13.951 1.00 51.44 183 TYR A N 1
ATOM 1480 C CA . TYR A 1 183 ? 14.567 -23.322 13.979 1.00 51.44 183 TYR A CA 1
ATOM 1481 C C . TYR A 1 183 ? 13.342 -23.926 14.675 1.00 51.44 183 TYR A C 1
ATOM 1483 O O . TYR A 1 183 ? 12.237 -23.849 14.155 1.00 51.44 183 TYR A O 1
ATOM 1491 N N . ASN A 1 184 ? 13.550 -24.555 15.838 1.00 52.00 184 ASN A N 1
ATOM 1492 C CA . ASN A 1 184 ? 12.540 -25.280 16.620 1.00 52.00 184 ASN A CA 1
ATOM 1493 C C . ASN A 1 184 ? 11.427 -24.342 17.142 1.00 52.00 184 ASN A C 1
ATOM 1495 O O . ASN A 1 184 ? 11.399 -23.968 18.315 1.00 52.00 184 ASN A O 1
ATOM 1499 N N . TYR A 1 185 ? 10.550 -23.913 16.239 1.00 48.09 185 TYR A N 1
ATOM 1500 C CA . TYR A 1 185 ? 9.481 -22.955 16.465 1.00 48.09 185 TYR A CA 1
ATOM 1501 C C . TYR A 1 185 ? 8.373 -23.617 17.289 1.00 48.09 185 TYR A C 1
ATOM 1503 O O . TYR A 1 185 ? 7.680 -24.525 16.837 1.00 48.09 185 TYR A O 1
ATOM 1511 N N . THR A 1 186 ? 8.221 -23.178 18.537 1.00 55.16 186 THR A N 1
ATOM 1512 C CA . THR A 1 186 ? 7.307 -23.780 19.521 1.00 55.16 186 THR A CA 1
ATOM 1513 C C . THR A 1 186 ? 5.864 -23.282 19.410 1.00 55.16 186 THR A C 1
ATOM 1515 O O . THR A 1 186 ? 5.023 -23.701 20.202 1.00 55.16 186 THR A O 1
ATOM 1518 N N . GLY A 1 187 ? 5.556 -22.415 18.436 1.00 46.69 187 GLY A N 1
ATOM 1519 C CA . GLY A 1 187 ? 4.191 -21.953 18.161 1.00 46.69 187 GLY A CA 1
ATOM 1520 C C . GLY A 1 187 ? 3.544 -21.149 19.293 1.00 46.69 187 GLY A C 1
ATOM 1521 O O . GLY A 1 187 ? 2.320 -21.112 19.387 1.00 46.69 187 GLY A O 1
ATOM 1522 N N . LEU A 1 188 ? 4.342 -20.529 20.166 1.00 41.22 188 LEU A N 1
ATOM 1523 C CA . LEU A 1 188 ? 3.861 -19.682 21.256 1.00 41.22 188 LEU A CA 1
ATOM 1524 C C . LEU A 1 188 ? 4.181 -18.217 20.956 1.00 41.22 188 LEU A C 1
ATOM 1526 O O . LEU A 1 188 ? 5.166 -17.673 21.450 1.00 41.22 188 LEU A O 1
ATOM 1530 N N . GLU A 1 189 ? 3.342 -17.580 20.149 1.00 42.28 189 GLU A N 1
ATOM 1531 C CA . GLU A 1 189 ? 3.278 -16.119 20.114 1.00 42.28 189 GLU A CA 1
ATOM 1532 C C . GLU A 1 189 ? 2.338 -15.664 21.244 1.00 42.28 189 GLU A C 1
ATOM 1534 O O . GLU A 1 189 ? 1.204 -16.136 21.350 1.00 42.28 189 GLU A O 1
ATOM 1539 N N . LYS A 1 190 ? 2.865 -14.827 22.146 1.00 36.72 190 LYS A N 1
ATOM 1540 C CA . LYS A 1 190 ? 2.094 -14.071 23.144 1.00 36.72 190 LYS A CA 1
ATOM 1541 C C . LYS A 1 190 ? 1.572 -12.785 22.524 1.00 36.72 190 LYS A C 1
ATOM 1543 O O . LYS A 1 190 ? 2.335 -12.193 21.731 1.00 36.72 190 LYS A O 1
#

Sequence (190 aa):
MAPKENLKAGPVWDYNFALGNASFCSGGLTTGWMYDGCIPATLPTPEMWRRLLQDSVMANEIKCRYNYLRKTYLDTAYLNQYINRYAFDTLKNPITRHYNKWKIIGTNPGGFNAYIATSYPDEISRLKTWMQNRLIWMDQNLKGVCREALPTEAKIKTPLSSLCQPNYTQAVEKSQIFNRMPYNYTGLEK

Radius of gyration: 20.2 Å; chains: 1; bounding box: 44×42×49 Å

Foldseek 3Di:
DPPDDDDDDDDDDDCPLALLFFLWQCRVDLDDDSCVAIVVHPDHDPCVVVVQCVDQVSLLVVVLVLVLCCVPCLPLVNVLVVLCCCLCPVCVVVVVVVCVVPVCQQHDVPVTTNDRHNDSVSVSVSSSVSSVSSSVNCVVPRDHDNPDRDDSDPPPPPPPPPCPDPPNPDDPPCPDPCCDPPNVDPPDDD

pLDDT: mean 80.92, std 20.16, range [36.72, 98.69]